Protein AF-A0A4Q5QKN5-F1 (afdb_monomer_lite)

pLDDT: mean 94.52, std 4.5, range [73.31, 98.75]

Sequence (360 aa):
GNTIAVFDRCVIYPKTRNDNGATGYITAANTPAGQTYGYVFRSCIIPGNQGTTTYTLGRPWQNDASTIPAAKSNNKVVFLRSRLGAGIVKPEGWSIWDAGTDVSLITYAEYQPRNFRGNLANVSQRVSWSRQLTDADTTQYQTATVLGTWNPCNVATSMCATFAPSIAATNFLGVKGTSASAFTWNASWAIAQVSYELMRSSTRKGTYTSVSQLTAPNDTTYNFQASDALPAAGSSYFYYLRSTKTGLTTHLTDTVEISRTPTITVSGTLGTLTQYANGPSAARIYTVSGANLTNSLTITPPAGVEISNNGGTTWSTAPLVLPQANNTLATTTISVRLNTATLGAYAGTITHTSAPAASV

Secondary structure (DSSP, 8-state):
----EEEES-B---PPPTT--SEEES----PPTT-S--EEEES-EE---SSS-EEESB--TT-STTS-GGG----EEEEES-EE-TTTB-TT-B--SSTT--GGG-EEEEES-EETTSSBPP-TTS-TTSEEPPTGGGGGGSHHHHSTT--HHHH-GGGTS--PPP--EEEEEEEE-SSEEEEEEEESS--TT-EEEEEEESSTTS--EEEEEEE--STT--EEEEEEEPPPTT-EEEEEEEEE-TTS--EEPPPEEEE---EEEEE---------TTSPPPPEEEEEEEES-SS-EEEEPPTTEEEESSTTSS-BSSPEEE--BTTEEEEEEEEEEE--SS-S------EEEBTTBPP-

Foldseek 3Di:
DADLDEAEQEEQEDECDPVLDQEDESDAYQHAPPQPGIYEYEQYEHFDDPGNHAYAPHEHPQQDPVRDPVGRGLGAYEHEQYEHYPRRHDQLNYDYPDPNGDLVSYAAEYEQYHYPVRHGDDNVNHDPSYYYDDPVVCVCRDPCNSVPPDDVCVVPVVVVDDDDADQAWAPWDWDDDPWKIKTKTWGSFQDFFKKKFKWKDQDQPDDTDTPDIDTRHGRRDTMDMDIGGADQQQTKMKIWIWIDDPPHDIDIDDIDMRDNHKAKDKADDFPDFDDDPPWKTDKDKIKMKITSFPFWKKKADFPQKWKDQPPPPDTDNGIDTGGADPSIGPITMMIMIGGDPDDDDDDDDTWIDGPPYDID

Structure (mmCIF, N/CA/C/O backbone):
data_AF-A0A4Q5QKN5-F1
#
_entry.id   AF-A0A4Q5QKN5-F1
#
loop_
_atom_site.group_PDB
_atom_site.id
_atom_site.type_symbol
_atom_site.label_atom_id
_atom_site.label_alt_id
_atom_site.label_comp_id
_atom_site.label_asym_id
_atom_site.label_entity_id
_atom_site.label_seq_id
_atom_site.pdbx_PDB_ins_code
_atom_site.Cartn_x
_atom_site.Cartn_y
_atom_site.Cartn_z
_atom_site.occupancy
_atom_site.B_iso_or_equiv
_atom_site.auth_seq_id
_atom_site.auth_comp_id
_atom_site.auth_asym_id
_atom_site.auth_atom_id
_atom_site.pdbx_PDB_model_num
ATOM 1 N N . GLY A 1 1 ? -18.627 6.313 7.893 1.00 93.50 1 GLY A N 1
ATOM 2 C CA . GLY A 1 1 ? -19.864 5.599 7.533 1.00 93.50 1 GLY A CA 1
ATOM 3 C C . GLY A 1 1 ? -20.881 5.764 8.646 1.00 93.50 1 GLY A C 1
ATOM 4 O O . GLY A 1 1 ? -20.519 6.193 9.741 1.00 93.50 1 GLY A O 1
ATOM 5 N N . ASN A 1 2 ? -22.146 5.480 8.346 1.00 96.25 2 ASN A N 1
ATOM 6 C CA . ASN A 1 2 ? -23.293 5.799 9.202 1.00 96.25 2 ASN A CA 1
ATOM 7 C C . ASN A 1 2 ? -23.880 4.571 9.923 1.00 96.25 2 ASN A C 1
ATOM 9 O O . ASN A 1 2 ? -24.854 4.698 10.656 1.00 96.25 2 ASN A O 1
ATOM 13 N N . THR A 1 3 ? -23.290 3.389 9.740 1.00 95.88 3 THR A N 1
ATOM 14 C CA . THR A 1 3 ? -23.774 2.133 10.323 1.00 95.88 3 THR A CA 1
ATOM 15 C C . THR A 1 3 ? -23.600 2.075 11.840 1.00 95.88 3 THR A C 1
ATOM 17 O O . THR A 1 3 ? -22.671 2.656 12.406 1.00 95.88 3 THR A O 1
ATOM 20 N N . ILE A 1 4 ? -24.469 1.301 12.493 1.00 96.88 4 ILE A N 1
ATOM 21 C CA . ILE A 1 4 ? -24.201 0.771 13.830 1.00 96.88 4 ILE A CA 1
ATOM 22 C C . ILE A 1 4 ? -23.256 -0.418 13.650 1.00 96.88 4 ILE A C 1
ATOM 24 O O . ILE A 1 4 ? -23.602 -1.382 12.968 1.00 96.88 4 ILE A O 1
ATOM 28 N N . ALA A 1 5 ? -22.053 -0.340 14.216 1.00 96.00 5 ALA A N 1
ATOM 29 C CA . ALA A 1 5 ? -21.043 -1.383 14.058 1.00 96.00 5 ALA A CA 1
ATOM 30 C C . ALA A 1 5 ? -20.360 -1.700 15.387 1.00 96.00 5 ALA A C 1
ATOM 32 O O . ALA A 1 5 ? -19.905 -0.800 16.095 1.00 96.00 5 ALA A O 1
ATOM 33 N N . VAL A 1 6 ? -20.256 -2.994 15.689 1.00 95.75 6 VAL A N 1
ATOM 34 C CA . VAL A 1 6 ? -19.524 -3.510 16.845 1.00 95.75 6 VAL A CA 1
ATOM 35 C C . VAL A 1 6 ? -18.278 -4.234 16.353 1.00 95.75 6 VAL A C 1
ATOM 37 O O . VAL A 1 6 ? -18.367 -5.200 15.602 1.00 95.75 6 VAL A O 1
ATOM 40 N N . PHE A 1 7 ? -17.120 -3.774 16.812 1.00 95.50 7 PHE A N 1
ATOM 41 C CA . PHE A 1 7 ? -15.827 -4.418 16.626 1.00 95.50 7 PHE A CA 1
ATOM 42 C C . PHE A 1 7 ? -15.409 -4.986 17.981 1.00 95.50 7 PHE A C 1
ATOM 44 O O . PHE A 1 7 ? -15.225 -4.231 18.932 1.00 95.50 7 PHE A O 1
ATOM 51 N N . ASP A 1 8 ? -15.300 -6.304 18.102 1.00 91.81 8 ASP A N 1
ATOM 52 C CA . ASP A 1 8 ? -15.021 -6.987 19.369 1.00 91.81 8 ASP A CA 1
ATOM 53 C C . ASP A 1 8 ? -13.784 -7.872 19.218 1.00 91.81 8 ASP A C 1
ATOM 55 O O . ASP A 1 8 ? -13.755 -8.748 18.353 1.00 91.81 8 ASP A O 1
ATOM 59 N N . ARG A 1 9 ? -12.757 -7.618 20.041 1.00 89.69 9 ARG A N 1
ATOM 60 C CA . ARG A 1 9 ? -11.460 -8.322 20.013 1.00 89.69 9 ARG A CA 1
ATOM 61 C C . ARG A 1 9 ? -10.800 -8.299 18.629 1.00 89.69 9 ARG A C 1
ATOM 63 O O . ARG A 1 9 ? -10.076 -9.218 18.252 1.00 89.69 9 ARG A O 1
ATOM 70 N N . CYS A 1 10 ? -11.035 -7.229 17.874 1.00 89.31 10 CYS A N 1
ATOM 71 C CA . CYS A 1 10 ? -10.417 -7.020 16.572 1.00 89.31 10 CYS A CA 1
ATOM 72 C C . CYS A 1 10 ? -9.011 -6.432 16.715 1.00 89.31 10 CYS A C 1
ATOM 74 O O . CYS A 1 10 ? -8.716 -5.681 17.648 1.00 89.31 10 CYS A O 1
ATOM 76 N N . VAL A 1 11 ? -8.170 -6.694 15.719 1.00 88.56 11 VAL A N 1
ATOM 77 C CA . VAL A 1 11 ? -6.938 -5.940 15.497 1.00 88.56 11 VAL A CA 1
ATOM 78 C C . VAL A 1 11 ? -7.231 -4.841 14.485 1.00 88.56 11 VAL A C 1
ATOM 80 O O . VAL A 1 11 ? -7.632 -5.118 13.358 1.00 88.56 11 VAL A O 1
ATOM 83 N N . ILE A 1 12 ? -7.006 -3.593 14.876 1.00 92.62 12 ILE A N 1
ATOM 84 C CA . ILE A 1 12 ? -7.144 -2.423 14.014 1.00 92.62 12 ILE A CA 1
ATOM 85 C C . ILE A 1 12 ? -5.741 -1.896 13.744 1.00 92.62 12 ILE A C 1
ATOM 87 O O . ILE A 1 12 ? -5.192 -1.194 14.584 1.00 92.62 12 ILE A O 1
ATOM 91 N N . TYR A 1 13 ? -5.141 -2.265 12.609 1.00 89.62 13 TYR A N 1
ATOM 92 C CA . TYR A 1 13 ? -3.760 -1.905 12.268 1.00 89.62 13 TYR A CA 1
ATOM 93 C C . TYR A 1 13 ? -3.689 -0.626 11.409 1.00 89.62 13 TYR A C 1
ATOM 95 O O . TYR A 1 13 ? -3.956 -0.695 10.205 1.00 89.62 13 TYR A O 1
ATOM 103 N N . PRO A 1 14 ? -3.313 0.545 11.969 1.00 89.75 14 PRO A N 1
ATOM 104 C CA . PRO A 1 14 ? -3.186 1.777 11.199 1.00 89.75 14 PRO A CA 1
ATOM 105 C C . PRO A 1 14 ? -1.849 1.763 10.444 1.00 89.75 14 PRO A C 1
ATOM 107 O O . PRO A 1 14 ? -0.778 1.814 11.055 1.00 89.75 14 PRO A O 1
ATOM 110 N N . LYS A 1 15 ? -1.894 1.661 9.111 1.00 86.19 15 LYS A N 1
ATOM 111 C CA . LYS A 1 15 ? -0.694 1.538 8.261 1.00 86.19 15 LYS A CA 1
ATOM 112 C C . LYS A 1 15 ? 0.096 2.847 8.199 1.00 86.19 15 LYS A C 1
ATOM 114 O O . LYS A 1 15 ? -0.469 3.923 8.328 1.00 86.19 15 LYS A O 1
ATOM 119 N N . THR A 1 16 ? 1.390 2.797 7.927 1.00 85.06 16 THR A N 1
ATOM 120 C CA . THR A 1 16 ? 2.127 4.008 7.533 1.00 85.06 16 THR A CA 1
ATOM 121 C C . THR A 1 16 ? 1.559 4.547 6.221 1.00 85.06 16 THR A C 1
ATOM 123 O O . THR A 1 16 ? 1.226 3.762 5.329 1.00 85.06 16 THR A O 1
ATOM 126 N N . ARG A 1 17 ? 1.418 5.869 6.090 1.00 86.31 17 ARG A N 1
ATOM 127 C CA . ARG A 1 17 ? 0.987 6.467 4.824 1.00 86.31 17 ARG A CA 1
ATOM 128 C C . ARG A 1 17 ? 2.141 6.491 3.826 1.00 86.31 17 ARG A C 1
ATOM 130 O O . ARG A 1 17 ? 3.236 6.935 4.154 1.00 86.31 17 ARG A O 1
ATOM 137 N N . ASN A 1 18 ? 1.866 6.084 2.590 1.00 82.44 18 ASN A N 1
ATOM 138 C CA . ASN A 1 18 ? 2.868 6.053 1.517 1.00 82.44 18 ASN A CA 1
ATOM 139 C C . ASN A 1 18 ? 3.222 7.449 0.971 1.00 82.44 18 ASN A C 1
ATOM 141 O O . ASN A 1 18 ? 4.213 7.591 0.267 1.00 82.44 18 ASN A O 1
ATOM 145 N N . ASP A 1 19 ? 2.422 8.469 1.286 1.00 87.00 19 ASP A N 1
ATOM 146 C CA . ASP A 1 19 ? 2.656 9.868 0.906 1.00 87.00 19 ASP A CA 1
ATOM 147 C C . ASP A 1 19 ? 3.484 10.646 1.945 1.00 87.00 19 ASP A C 1
ATOM 149 O O . ASP A 1 19 ? 3.547 11.871 1.891 1.00 87.00 19 ASP A O 1
ATOM 153 N N . ASN A 1 20 ? 4.096 9.949 2.911 1.00 81.69 20 ASN A N 1
ATOM 154 C CA . ASN A 1 20 ? 4.833 10.530 4.039 1.00 81.69 20 ASN A CA 1
ATOM 155 C C . ASN A 1 20 ? 3.997 11.465 4.933 1.00 81.69 20 ASN A C 1
ATOM 157 O O . ASN A 1 20 ? 4.546 12.258 5.700 1.00 81.69 20 ASN A O 1
ATOM 161 N N . GLY A 1 21 ? 2.665 11.366 4.886 1.00 86.19 21 GLY A N 1
ATOM 162 C CA . GLY A 1 21 ? 1.795 12.113 5.782 1.00 86.19 21 GLY A CA 1
ATOM 163 C C . GLY A 1 21 ? 2.035 11.749 7.251 1.00 86.19 21 GLY A C 1
ATOM 164 O O . GLY A 1 21 ? 1.964 10.582 7.647 1.00 86.19 21 GLY A O 1
ATOM 165 N N . ALA A 1 22 ? 2.249 12.765 8.089 1.00 89.31 22 ALA A N 1
ATOM 166 C CA . ALA A 1 22 ? 2.502 12.585 9.520 1.00 89.31 22 ALA A CA 1
ATOM 167 C C . ALA A 1 22 ? 1.252 12.177 10.324 1.00 89.31 22 ALA A C 1
ATOM 169 O O . ALA A 1 22 ? 1.370 11.716 11.458 1.00 89.31 22 ALA A O 1
ATOM 170 N N . THR A 1 23 ? 0.047 12.374 9.768 1.00 92.44 23 THR A N 1
ATOM 171 C CA . THR A 1 23 ? -1.227 12.173 10.478 1.00 92.44 23 THR A CA 1
ATOM 172 C C . THR A 1 23 ? -2.233 11.339 9.680 1.00 92.44 23 THR A C 1
ATOM 174 O O . THR A 1 23 ? -2.420 11.537 8.475 1.00 92.44 23 THR A O 1
ATOM 177 N N . GLY A 1 24 ? -2.932 10.444 10.376 1.00 95.00 24 GLY A N 1
ATOM 178 C CA . GLY A 1 24 ? -4.108 9.730 9.885 1.00 95.00 24 GLY A CA 1
ATOM 179 C C . GLY A 1 24 ? -5.245 9.664 10.912 1.00 95.00 24 GLY A C 1
ATOM 180 O O . GLY A 1 24 ? -5.161 10.221 12.009 1.00 95.00 24 GLY A O 1
ATOM 181 N N . TYR A 1 25 ? -6.319 8.965 10.542 1.00 96.69 25 TYR A N 1
ATOM 182 C CA . TYR A 1 25 ? -7.533 8.818 11.350 1.00 96.69 25 TYR A CA 1
ATOM 183 C C . TYR A 1 25 ? -7.972 7.356 11.337 1.00 96.69 25 TYR A C 1
ATOM 185 O O . TYR A 1 25 ? -8.077 6.767 10.262 1.00 96.69 25 TYR A O 1
ATOM 193 N N . ILE A 1 26 ? -8.225 6.771 12.509 1.00 97.56 26 ILE A N 1
ATOM 194 C CA . ILE A 1 26 ? -8.698 5.380 12.605 1.00 97.56 26 ILE A CA 1
ATOM 195 C C . ILE A 1 26 ? -10.170 5.284 12.195 1.00 97.56 26 ILE A C 1
ATOM 197 O O . ILE A 1 26 ? -10.569 4.334 11.527 1.00 97.56 26 ILE A O 1
ATOM 201 N N . THR A 1 27 ? -10.978 6.282 12.558 1.00 98.50 27 THR A N 1
ATOM 202 C CA . THR A 1 27 ? -12.408 6.311 12.237 1.00 98.50 27 THR A CA 1
ATOM 203 C C . THR A 1 27 ? -12.843 7.628 11.596 1.00 98.50 27 THR A C 1
ATOM 205 O O . THR A 1 27 ? -12.271 8.695 11.826 1.00 98.50 27 THR A O 1
ATOM 208 N N . ALA A 1 28 ? -13.892 7.541 10.781 1.00 98.06 28 ALA A N 1
ATOM 209 C CA . ALA A 1 28 ? -14.620 8.680 10.236 1.00 98.06 28 ALA A CA 1
ATOM 210 C C . ALA A 1 28 ? -16.120 8.341 10.206 1.00 98.06 28 ALA A C 1
ATOM 212 O O . ALA A 1 28 ? -16.691 8.015 9.159 1.00 98.06 28 ALA A O 1
ATOM 213 N N . ALA A 1 29 ? -16.742 8.294 11.387 1.00 98.25 29 ALA A N 1
ATOM 214 C CA . ALA A 1 29 ? -18.179 8.052 11.511 1.00 98.25 29 ALA A CA 1
ATOM 215 C C . ALA A 1 29 ? -18.956 9.277 11.008 1.00 98.25 29 ALA A C 1
ATOM 217 O O . ALA A 1 29 ? -18.505 10.391 11.237 1.00 98.25 29 ALA A O 1
ATOM 218 N N . ASN A 1 30 ? -20.106 9.078 10.362 1.00 97.81 30 ASN A N 1
ATOM 219 C CA . ASN A 1 30 ? -21.108 10.112 10.049 1.00 97.81 30 ASN A CA 1
ATOM 220 C C . ASN A 1 30 ? -22.477 9.634 10.555 1.00 97.81 30 ASN A C 1
ATOM 222 O O . ASN A 1 30 ? -23.400 9.350 9.797 1.00 97.81 30 ASN A O 1
ATOM 226 N N . THR A 1 31 ? -22.546 9.400 11.867 1.00 98.50 31 THR A N 1
ATOM 227 C CA . THR A 1 31 ? -23.738 8.877 12.541 1.00 98.50 31 THR A CA 1
ATOM 228 C C . THR A 1 31 ? -24.908 9.860 12.377 1.00 98.50 31 THR A C 1
ATOM 230 O O . THR A 1 31 ? -24.748 11.024 12.749 1.00 98.50 31 THR A O 1
ATOM 233 N N . PRO A 1 32 ? -26.069 9.437 11.844 1.00 97.44 32 PRO A N 1
ATOM 234 C CA . PRO A 1 32 ? -27.197 10.335 11.619 1.00 97.44 32 PRO A CA 1
ATOM 235 C C . PRO A 1 32 ? -27.792 10.850 12.932 1.00 97.44 32 PRO A C 1
ATOM 237 O O . PRO A 1 32 ? -27.727 10.179 13.969 1.00 97.44 32 PRO A O 1
ATOM 240 N N . ALA A 1 33 ? -28.425 12.021 12.880 1.00 96.00 33 ALA A N 1
ATOM 241 C CA . ALA A 1 33 ? -29.231 12.513 13.991 1.00 96.00 33 ALA A CA 1
ATOM 242 C C . ALA A 1 33 ? -30.313 11.483 14.374 1.00 96.00 33 ALA A C 1
ATOM 244 O O . ALA A 1 33 ? -30.893 10.818 13.518 1.00 96.00 33 ALA A O 1
ATOM 245 N N . GLY A 1 34 ? -30.549 11.311 15.677 1.00 95.69 34 GLY A N 1
ATOM 246 C CA . GLY A 1 34 ? -31.486 10.314 16.212 1.00 95.69 34 GLY A CA 1
ATOM 247 C C . GLY A 1 34 ? -30.937 8.885 16.333 1.00 95.69 34 GLY A C 1
ATOM 248 O O . GLY A 1 34 ? -31.499 8.092 17.082 1.00 95.69 34 GLY A O 1
ATOM 249 N N . GLN A 1 35 ? -29.812 8.541 15.693 1.00 97.12 35 GLN A N 1
ATOM 250 C CA . GLN A 1 35 ? -29.226 7.206 15.835 1.00 97.12 35 GLN A CA 1
ATOM 251 C C . GLN A 1 35 ? -28.469 7.077 17.165 1.00 97.12 35 GLN A C 1
ATOM 253 O O . GLN A 1 35 ? -27.510 7.809 17.422 1.00 97.12 35 GLN A O 1
ATOM 258 N N . THR A 1 36 ? -28.873 6.139 18.027 1.00 96.19 36 THR A N 1
ATOM 259 C CA . THR A 1 36 ? -28.304 5.975 19.380 1.00 96.19 36 THR A CA 1
ATOM 260 C C . THR A 1 36 ? -26.820 5.617 19.356 1.00 96.19 36 THR A C 1
ATOM 262 O O . THR A 1 36 ? -26.041 6.220 20.096 1.00 96.19 36 THR A O 1
ATOM 265 N N . TYR A 1 37 ? -26.418 4.712 18.460 1.00 97.88 37 TYR A N 1
ATOM 266 C CA . TYR A 1 37 ? -25.062 4.169 18.377 1.00 97.88 37 TYR A CA 1
ATOM 267 C C . TYR A 1 37 ? -24.393 4.474 17.036 1.00 97.88 37 TYR A C 1
ATOM 269 O O . TYR A 1 37 ? -25.048 4.620 16.010 1.00 97.88 37 TYR A O 1
ATOM 277 N N . GLY A 1 38 ? -23.066 4.547 17.040 1.00 97.81 38 GLY A N 1
ATOM 278 C CA . GLY A 1 38 ? -22.247 4.563 15.830 1.00 97.81 38 GLY A CA 1
ATOM 279 C C . GLY A 1 38 ? -21.298 3.376 15.855 1.00 97.81 38 GLY A C 1
ATOM 280 O O . GLY A 1 38 ? -21.731 2.224 15.834 1.00 97.81 38 GLY A O 1
ATOM 281 N N . TYR A 1 39 ? -20.002 3.656 15.949 1.00 98.56 39 TYR A N 1
ATOM 282 C CA . TYR A 1 39 ? -18.982 2.615 16.034 1.00 98.56 39 TYR A CA 1
ATOM 283 C C . TYR A 1 39 ? -18.605 2.317 17.484 1.00 98.56 39 TYR A C 1
ATOM 285 O O . TYR A 1 39 ? -18.271 3.225 18.244 1.00 98.56 39 TYR A O 1
ATOM 293 N N . VAL A 1 40 ? -18.622 1.040 17.857 1.00 98.44 40 VAL A N 1
ATOM 294 C CA . VAL A 1 40 ? -18.267 0.563 19.196 1.00 98.44 40 VAL A CA 1
ATOM 295 C C . VAL A 1 40 ? -17.137 -0.455 19.072 1.00 98.44 40 VAL A C 1
ATOM 297 O O . VAL A 1 40 ? -17.327 -1.546 18.542 1.00 98.44 40 VAL A O 1
ATOM 300 N N . PHE A 1 41 ? -15.956 -0.102 19.568 1.00 98.44 41 PHE A N 1
ATOM 301 C CA . PHE A 1 41 ? -14.762 -0.944 19.593 1.00 98.44 41 PHE A CA 1
ATOM 302 C C . PHE A 1 41 ? -14.553 -1.477 21.008 1.00 98.44 41 PHE A C 1
ATOM 304 O O . PHE A 1 41 ? -14.436 -0.698 21.951 1.00 98.44 41 PHE A O 1
ATOM 311 N N . ARG A 1 42 ? -14.489 -2.796 21.184 1.00 96.12 42 ARG A N 1
ATOM 312 C CA . ARG A 1 42 ? -14.380 -3.450 22.494 1.00 96.12 42 ARG A CA 1
ATOM 313 C C . ARG A 1 42 ? -13.211 -4.400 22.523 1.00 96.12 42 ARG A C 1
ATOM 315 O O . ARG A 1 42 ? -13.114 -5.296 21.689 1.00 96.12 42 ARG A O 1
ATOM 322 N N . SER A 1 43 ? -12.345 -4.220 23.514 1.00 94.38 43 SER A N 1
ATOM 323 C CA . SER A 1 43 ? -11.168 -5.066 23.716 1.00 94.38 43 SER A CA 1
ATOM 324 C C . SER A 1 43 ? -10.319 -5.200 22.445 1.00 94.38 43 SER A C 1
ATOM 326 O O . SER A 1 43 ? -9.693 -6.233 22.216 1.00 94.38 43 SER A O 1
ATOM 328 N N . CYS A 1 44 ? -10.329 -4.170 21.594 1.00 94.88 44 CYS A N 1
ATOM 329 C CA . CYS A 1 44 ? -9.580 -4.163 20.350 1.00 94.88 44 CYS A CA 1
ATOM 330 C C . CYS A 1 44 ? -8.102 -3.891 20.622 1.00 94.88 44 CYS A C 1
ATOM 332 O O . CYS A 1 44 ? -7.724 -3.301 21.637 1.00 94.88 44 CYS A O 1
ATOM 334 N N . ILE A 1 45 ? -7.262 -4.290 19.678 1.00 92.12 45 ILE A N 1
ATOM 335 C CA . ILE A 1 45 ? -5.831 -4.014 19.689 1.00 92.12 45 ILE A CA 1
ATOM 336 C C . ILE A 1 45 ? -5.537 -3.021 18.570 1.00 92.12 45 ILE A C 1
ATOM 338 O O . ILE A 1 45 ? -5.833 -3.291 17.410 1.00 92.12 45 ILE A O 1
ATOM 342 N N . ILE A 1 46 ? -4.936 -1.888 18.920 1.00 94.19 46 ILE A N 1
ATOM 343 C CA . ILE A 1 46 ? -4.413 -0.888 17.989 1.00 94.19 46 ILE A CA 1
ATOM 344 C C . ILE A 1 46 ? -2.889 -0.923 18.124 1.00 94.19 46 ILE A C 1
ATOM 346 O O . ILE A 1 46 ? -2.328 -0.203 18.953 1.00 94.19 46 ILE A O 1
ATOM 350 N N . PRO A 1 47 ? -2.202 -1.825 17.408 1.00 90.06 47 PRO A N 1
ATOM 351 C CA . PRO A 1 47 ? -0.762 -1.981 17.544 1.00 90.06 47 PRO A CA 1
ATOM 352 C C . PRO A 1 47 ? -0.018 -0.783 16.945 1.00 90.06 47 PRO A C 1
ATOM 354 O O . PRO A 1 47 ? -0.558 -0.033 16.132 1.00 90.06 47 PRO A O 1
ATOM 357 N N . GLY A 1 48 ? 1.240 -0.613 17.351 1.00 85.19 48 GLY A N 1
ATOM 358 C CA . GLY A 1 48 ? 2.131 0.345 16.700 1.00 85.19 48 GLY A CA 1
ATOM 359 C C . GLY A 1 48 ? 2.442 -0.067 15.258 1.00 85.19 48 GLY A C 1
ATOM 360 O O . GLY A 1 48 ? 2.313 -1.236 14.887 1.00 85.19 48 GLY A O 1
ATOM 361 N N . ASN A 1 49 ? 2.883 0.892 14.449 1.00 79.06 49 ASN A N 1
ATOM 362 C CA . ASN A 1 49 ? 3.514 0.630 13.157 1.00 79.06 49 ASN A CA 1
ATOM 363 C C . ASN A 1 49 ? 4.981 1.098 13.207 1.00 79.06 49 ASN A C 1
ATOM 365 O O . ASN A 1 49 ? 5.378 1.791 14.141 1.00 79.06 49 ASN A O 1
ATOM 369 N N . GLN A 1 50 ? 5.794 0.679 12.236 1.00 73.31 50 GLN A N 1
ATOM 370 C CA . GLN A 1 50 ? 7.213 1.057 12.164 1.00 73.31 50 GLN A CA 1
ATOM 371 C C . GLN A 1 50 ? 7.447 2.388 11.423 1.00 73.31 50 GLN A C 1
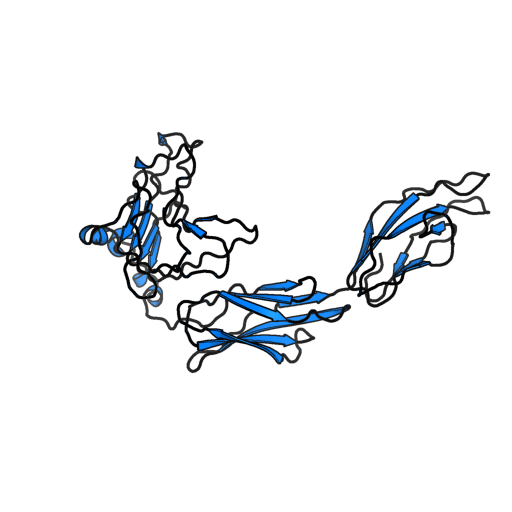ATOM 373 O O . GLN A 1 50 ? 8.588 2.752 11.158 1.00 73.31 50 GLN A O 1
ATOM 378 N N . GLY A 1 51 ? 6.383 3.090 11.028 1.00 77.75 51 GLY A N 1
ATOM 379 C CA . GLY A 1 51 ? 6.487 4.345 10.293 1.00 77.75 51 GLY A CA 1
ATOM 380 C C . GLY A 1 51 ? 6.372 5.578 11.175 1.00 77.75 51 GLY A C 1
ATOM 381 O O . GLY A 1 51 ? 6.354 5.518 12.399 1.00 77.75 51 GLY A O 1
ATOM 382 N N . THR A 1 52 ? 6.273 6.725 10.509 1.00 83.31 52 THR A N 1
ATOM 383 C CA . THR A 1 52 ? 6.188 8.048 11.142 1.00 83.31 52 THR A CA 1
ATOM 384 C C . THR A 1 52 ? 4.753 8.565 11.270 1.00 83.31 52 THR A C 1
ATOM 386 O O . THR A 1 52 ? 4.520 9.573 11.936 1.00 83.31 52 THR A O 1
ATOM 389 N N . THR A 1 53 ? 3.774 7.904 10.641 1.00 91.75 53 THR A N 1
ATOM 390 C CA . THR A 1 53 ? 2.373 8.331 10.698 1.00 91.75 53 THR A CA 1
ATOM 391 C C . THR A 1 53 ? 1.771 8.023 12.067 1.00 91.75 53 THR A C 1
ATOM 393 O O . THR A 1 53 ? 1.626 6.862 12.452 1.00 91.75 53 THR A O 1
ATOM 396 N N . THR A 1 54 ? 1.319 9.073 12.746 1.00 93.69 54 THR A N 1
ATOM 397 C CA . THR A 1 54 ? 0.537 8.994 13.986 1.00 93.69 54 THR A CA 1
ATOM 398 C C . THR A 1 54 ? -0.948 9.212 13.704 1.00 93.69 54 THR A C 1
ATOM 400 O O . THR A 1 54 ? -1.332 9.779 12.680 1.00 93.69 54 THR A O 1
ATOM 403 N N . TYR A 1 55 ? -1.816 8.750 14.598 1.00 97.19 55 TYR A N 1
ATOM 404 C CA . TYR A 1 55 ? -3.253 8.682 14.352 1.00 97.19 55 TYR A CA 1
ATOM 405 C C . TYR A 1 55 ? -4.068 9.358 15.446 1.00 97.19 55 TYR A C 1
ATOM 407 O O . TYR A 1 55 ? -3.742 9.271 16.623 1.00 97.19 55 TYR A O 1
ATOM 415 N N . THR A 1 56 ? -5.186 9.970 15.074 1.00 98.19 56 THR A N 1
ATOM 416 C CA . THR A 1 56 ? -6.293 10.145 16.023 1.00 98.19 56 THR A CA 1
ATOM 417 C C . THR A 1 56 ? -7.256 8.961 15.908 1.00 98.19 56 THR A C 1
ATOM 419 O O . THR A 1 56 ? -7.367 8.320 14.858 1.00 98.19 56 THR A O 1
ATOM 422 N N . LEU A 1 57 ? -7.963 8.659 16.994 1.00 98.56 57 LEU A N 1
ATOM 423 C CA . LEU A 1 57 ? -9.004 7.637 17.069 1.00 98.56 57 LEU A CA 1
ATOM 424 C C . LEU A 1 57 ? -10.157 7.931 16.103 1.00 98.56 57 LEU A C 1
ATOM 426 O O . LEU A 1 57 ? -10.778 7.001 15.588 1.00 98.56 57 LEU A O 1
ATOM 430 N N . GLY A 1 58 ? -10.414 9.202 15.788 1.00 98.06 58 GLY A N 1
ATOM 431 C CA . GLY A 1 58 ? -11.418 9.567 14.800 1.00 98.06 58 GLY A CA 1
ATOM 432 C C . GLY A 1 58 ? -11.495 11.044 14.441 1.00 98.06 58 GLY A C 1
ATOM 433 O O . GLY A 1 58 ? -10.969 11.908 15.150 1.00 98.06 58 GLY A O 1
ATOM 434 N N . ARG A 1 59 ? -12.209 11.305 13.340 1.00 98.00 59 ARG A N 1
ATOM 435 C CA . ARG A 1 59 ? -12.653 12.635 12.892 1.00 98.00 59 ARG A CA 1
ATOM 436 C C . ARG A 1 59 ? -14.130 12.625 12.463 1.00 98.00 59 ARG A C 1
ATOM 438 O O . ARG A 1 59 ? -14.594 11.601 11.961 1.00 98.00 59 ARG A O 1
ATOM 445 N N . PRO A 1 60 ? -14.892 13.707 12.675 1.00 98.06 60 PRO A N 1
ATOM 446 C CA . PRO A 1 60 ? -16.343 13.725 12.496 1.00 98.06 60 PRO A CA 1
ATOM 447 C C . PRO A 1 60 ? -16.753 14.049 11.049 1.00 98.06 60 PRO A C 1
ATOM 449 O O . PRO A 1 60 ? -16.940 15.202 10.677 1.00 98.06 60 PRO A O 1
ATOM 452 N N . TRP A 1 61 ? -16.883 13.026 10.201 1.00 98.19 61 TRP A N 1
ATOM 453 C CA . TRP A 1 61 ? -17.299 13.215 8.804 1.00 98.19 61 TRP A CA 1
ATOM 454 C C . TRP A 1 61 ? -18.730 13.776 8.711 1.00 98.19 61 TRP A C 1
ATOM 456 O O . TRP A 1 61 ? -19.599 13.343 9.466 1.00 98.19 61 TRP A O 1
ATOM 466 N N . GLN A 1 62 ? -18.962 14.727 7.793 1.00 97.50 62 GLN A N 1
ATOM 467 C CA . GLN A 1 62 ? -20.232 15.462 7.627 1.00 97.50 62 GLN A CA 1
ATOM 468 C C . GLN A 1 62 ? -20.665 16.252 8.876 1.00 97.50 62 GLN A C 1
ATOM 470 O O . GLN A 1 62 ? -21.849 16.460 9.139 1.00 97.50 62 GLN A O 1
ATOM 475 N N . ASN A 1 63 ? -19.691 16.683 9.674 1.00 97.69 63 ASN A N 1
ATOM 476 C CA . ASN A 1 63 ? -19.841 17.716 10.692 1.00 97.69 63 ASN A CA 1
ATOM 477 C C . ASN A 1 63 ? -18.722 18.746 10.479 1.00 97.69 63 ASN A C 1
ATOM 479 O O . ASN A 1 63 ? -17.799 18.908 11.276 1.00 97.69 63 ASN A O 1
ATOM 483 N N . ASP A 1 64 ? -18.789 19.379 9.316 1.00 97.44 64 ASP A N 1
ATOM 484 C CA . ASP A 1 64 ? -17.785 20.282 8.758 1.00 97.44 64 ASP A CA 1
ATOM 485 C C . ASP A 1 64 ? -18.413 21.638 8.404 1.00 97.44 64 ASP A C 1
ATOM 487 O O . ASP A 1 64 ? -19.631 21.815 8.533 1.00 97.44 64 ASP A O 1
ATOM 491 N N . ALA A 1 65 ? -17.600 22.605 7.983 1.00 97.56 65 ALA A N 1
ATOM 492 C CA . ALA A 1 65 ? -18.057 23.958 7.671 1.00 97.56 65 ALA A CA 1
ATOM 493 C C . ALA A 1 65 ? -19.030 24.033 6.480 1.00 97.56 65 ALA A C 1
ATOM 495 O O . ALA A 1 65 ? -19.861 24.939 6.435 1.00 97.56 65 ALA A O 1
ATOM 496 N N . SER A 1 66 ? -18.955 23.096 5.529 1.00 97.69 66 SER A N 1
ATOM 497 C CA . SER A 1 66 ? -19.830 23.071 4.348 1.00 97.69 66 SER A CA 1
ATOM 498 C C . SER A 1 66 ? -21.186 22.405 4.607 1.00 97.69 66 SER A C 1
ATOM 500 O O . SER A 1 66 ? -22.117 22.563 3.816 1.00 97.69 66 SER A O 1
ATOM 502 N N . THR A 1 67 ? -21.328 21.697 5.732 1.00 97.38 67 THR A N 1
ATOM 503 C CA . THR A 1 67 ? -22.586 21.065 6.137 1.00 97.38 67 THR A CA 1
ATOM 504 C C . THR A 1 67 ? -23.452 22.052 6.927 1.00 97.38 67 THR A C 1
ATOM 506 O O . THR A 1 67 ? -23.047 22.540 7.986 1.00 97.38 67 THR A O 1
ATOM 509 N N . ILE A 1 68 ? -24.674 22.316 6.443 1.00 96.62 68 ILE A N 1
ATOM 510 C CA . ILE A 1 68 ? -25.634 23.193 7.134 1.00 96.62 68 ILE A CA 1
ATOM 511 C C . ILE A 1 68 ? -25.933 22.673 8.553 1.00 96.62 68 ILE A C 1
ATOM 513 O O . ILE A 1 68 ? -26.012 21.456 8.734 1.00 96.62 68 ILE A O 1
ATOM 517 N N . PRO A 1 69 ? -26.153 23.544 9.561 1.00 95.06 69 PRO A N 1
ATOM 518 C CA . PRO A 1 69 ? -26.267 23.122 10.961 1.00 95.06 69 PRO A CA 1
ATOM 519 C C . PRO A 1 69 ? -27.264 21.981 11.210 1.00 95.06 69 PRO A C 1
ATOM 521 O O . PRO A 1 69 ? -26.926 21.009 11.876 1.00 95.06 69 PRO A O 1
ATOM 524 N N . ALA A 1 70 ? -28.456 22.045 10.606 1.00 95.19 70 ALA A N 1
ATOM 525 C CA . ALA A 1 70 ? -29.502 21.030 10.768 1.00 95.19 70 ALA A CA 1
ATOM 526 C C . ALA A 1 70 ? -29.177 19.666 10.122 1.00 95.19 70 ALA A C 1
ATOM 528 O O . ALA A 1 70 ? -29.841 18.679 10.424 1.00 95.19 70 ALA A O 1
ATOM 529 N N . ALA A 1 71 ? -28.184 19.607 9.229 1.00 96.50 71 ALA A N 1
ATOM 530 C CA . ALA A 1 71 ? -27.763 18.389 8.538 1.00 96.50 71 ALA A CA 1
ATOM 531 C C . ALA A 1 71 ? -26.444 17.814 9.080 1.00 96.50 71 ALA A C 1
ATOM 533 O O . ALA A 1 71 ? -25.976 16.789 8.579 1.00 96.50 71 ALA A O 1
ATOM 534 N N . LYS A 1 72 ? -25.828 18.460 10.081 1.00 98.19 72 LYS A N 1
ATOM 535 C CA . LYS A 1 72 ? -24.596 17.961 10.695 1.00 98.19 72 LYS A CA 1
ATOM 536 C C . LYS A 1 72 ? -24.840 16.595 11.333 1.00 98.19 72 LYS A C 1
ATOM 538 O O . LYS A 1 72 ? -25.855 16.356 11.983 1.00 98.19 72 LYS A O 1
ATOM 543 N N . SER A 1 73 ? -23.889 15.689 11.131 1.00 98.00 73 SER A N 1
ATOM 544 C CA . SER A 1 73 ? -23.916 14.360 11.742 1.00 98.00 73 SER A CA 1
ATOM 545 C C . SER A 1 73 ? -23.666 14.426 13.251 1.00 98.00 73 SER A C 1
ATOM 547 O O . SER A 1 73 ? -22.838 15.203 13.723 1.00 98.00 73 SER A O 1
ATOM 549 N N . ASN A 1 74 ? -24.301 13.523 13.999 1.00 98.00 74 ASN A N 1
ATOM 550 C CA . ASN A 1 74 ? -24.099 13.354 15.438 1.00 98.00 74 ASN A CA 1
ATOM 551 C C . ASN A 1 74 ? -23.035 12.282 15.687 1.00 98.00 74 ASN A C 1
ATOM 553 O O . ASN A 1 74 ? -23.355 11.211 16.192 1.00 98.00 74 ASN A O 1
ATOM 557 N N . ASN A 1 75 ? -21.796 12.507 15.241 1.00 98.38 75 ASN A N 1
ATOM 558 C CA . ASN A 1 75 ? -20.760 11.472 15.113 1.00 98.38 75 ASN A CA 1
ATOM 559 C C . ASN A 1 75 ? -20.524 10.698 16.425 1.00 98.38 75 ASN A C 1
ATOM 561 O O . ASN A 1 75 ? -20.215 11.303 17.452 1.00 98.38 75 ASN A O 1
ATOM 565 N N . LYS A 1 76 ? -20.604 9.357 16.395 1.00 98.69 76 LYS A N 1
ATOM 566 C CA . LYS A 1 76 ? -20.410 8.513 17.591 1.00 98.69 76 LYS A CA 1
ATOM 567 C C . LYS A 1 76 ? -19.369 7.425 17.379 1.00 98.69 76 LYS A C 1
ATOM 569 O O . LYS A 1 76 ? -19.521 6.576 16.498 1.00 98.69 76 LYS A O 1
ATOM 574 N N . VAL A 1 77 ? -18.338 7.429 18.219 1.00 98.75 77 VAL A N 1
ATOM 575 C CA . VAL A 1 77 ? -17.276 6.418 18.233 1.00 98.75 77 VAL A CA 1
ATOM 576 C C . VAL A 1 77 ? -16.845 6.168 19.673 1.00 98.75 77 VAL A C 1
ATOM 578 O O . VAL A 1 77 ? -16.485 7.102 20.386 1.00 98.75 77 VAL A O 1
ATOM 581 N N . VAL A 1 78 ? -16.856 4.907 20.098 1.00 98.69 78 VAL A N 1
ATOM 582 C CA . VAL A 1 78 ? -16.497 4.523 21.467 1.00 98.69 78 VAL A CA 1
ATOM 583 C C . VAL A 1 78 ? -15.464 3.405 21.459 1.00 98.69 78 VAL A C 1
ATOM 585 O O . VAL A 1 78 ? -15.659 2.393 20.791 1.00 98.69 78 VAL A O 1
ATOM 588 N N . PHE A 1 79 ? -14.388 3.567 22.232 1.00 98.75 79 PHE A N 1
ATOM 589 C CA . PHE A 1 79 ? -13.380 2.533 22.477 1.00 98.75 79 PHE A CA 1
ATOM 590 C C . PHE A 1 79 ? -13.430 2.069 23.936 1.00 98.75 79 PHE A C 1
ATOM 592 O O . PHE A 1 79 ? -13.133 2.834 24.847 1.00 98.75 79 PHE A O 1
ATOM 599 N N . LEU A 1 80 ? -13.750 0.798 24.175 1.00 98.50 80 LEU A N 1
ATOM 600 C CA . LEU A 1 80 ? -13.809 0.196 25.506 1.00 98.50 80 LEU A CA 1
ATOM 601 C C . LEU A 1 80 ? -12.681 -0.816 25.698 1.00 98.50 80 LEU A C 1
ATOM 603 O O . LEU A 1 80 ? -12.543 -1.749 24.906 1.00 98.50 80 LEU A O 1
ATOM 607 N N . ARG A 1 81 ? -11.883 -0.646 26.760 1.00 97.31 81 ARG A N 1
ATOM 608 C CA . ARG A 1 81 ? -10.786 -1.543 27.177 1.00 97.31 81 ARG A CA 1
ATOM 609 C C . ARG A 1 81 ? -9.828 -1.929 26.039 1.00 97.31 81 ARG A C 1
ATOM 611 O O . ARG A 1 81 ? -9.283 -3.031 26.026 1.00 97.31 81 ARG A O 1
ATOM 618 N N . SER A 1 82 ? -9.639 -1.041 25.063 1.00 97.44 82 SER A N 1
ATOM 619 C CA . SER A 1 82 ? -8.769 -1.303 23.913 1.00 97.44 82 SER A CA 1
ATOM 620 C C . SER A 1 82 ? -7.298 -1.061 24.264 1.00 97.44 82 SER A C 1
ATOM 622 O O . SER A 1 82 ? -6.978 -0.208 25.097 1.00 97.44 82 SER A O 1
ATOM 624 N N . ARG A 1 83 ? -6.397 -1.826 23.641 1.00 95.50 83 ARG A N 1
ATOM 625 C CA . ARG A 1 83 ? -4.945 -1.711 23.828 1.00 95.50 83 ARG A CA 1
ATOM 626 C C . ARG A 1 83 ? -4.329 -0.838 22.743 1.00 95.50 83 ARG A C 1
ATOM 628 O O . ARG A 1 83 ? -4.583 -1.069 21.567 1.00 95.50 83 ARG A O 1
ATOM 635 N N . LEU A 1 84 ? -3.505 0.128 23.135 1.00 95.19 84 LEU A N 1
ATOM 636 C CA . LEU A 1 84 ? -2.867 1.098 22.250 1.00 95.19 84 LEU A CA 1
ATOM 637 C C . LEU A 1 84 ? -1.351 0.879 22.204 1.00 95.19 84 LEU A C 1
ATOM 639 O O . LEU A 1 84 ? -0.689 0.738 23.238 1.00 95.19 84 LEU A O 1
ATOM 643 N N . GLY A 1 85 ? -0.802 0.871 20.992 1.00 91.06 85 GLY A N 1
ATOM 644 C CA . GLY A 1 85 ? 0.632 0.872 20.732 1.00 91.06 85 GLY A CA 1
ATOM 645 C C . GLY A 1 85 ? 1.282 2.159 21.218 1.00 91.06 85 GLY A C 1
ATOM 646 O O . GLY A 1 85 ? 0.660 3.221 21.236 1.00 91.06 85 GLY A O 1
ATOM 647 N N . ALA A 1 86 ? 2.548 2.077 21.615 1.00 88.75 86 ALA A N 1
ATOM 648 C CA . ALA A 1 86 ? 3.295 3.272 21.985 1.00 88.75 86 ALA A CA 1
ATOM 649 C C . ALA A 1 86 ? 3.370 4.230 20.783 1.00 88.75 86 ALA A C 1
ATOM 651 O O . ALA A 1 86 ? 3.701 3.807 19.678 1.00 88.75 86 ALA A O 1
ATOM 652 N N . GLY A 1 87 ? 3.019 5.500 20.995 1.00 88.75 87 GLY A N 1
ATOM 653 C CA . GLY A 1 87 ? 3.113 6.555 19.981 1.00 88.75 87 GLY A CA 1
ATOM 654 C C . GLY A 1 87 ? 2.131 6.462 18.805 1.00 88.75 87 GLY A C 1
ATOM 655 O O . GLY A 1 87 ? 2.133 7.361 17.972 1.00 88.75 87 GLY A O 1
ATOM 656 N N . ILE A 1 88 ? 1.280 5.428 18.719 1.00 92.56 88 ILE A N 1
ATOM 657 C CA . ILE A 1 88 ? 0.381 5.271 17.562 1.00 92.56 88 ILE A CA 1
ATOM 658 C C . ILE A 1 88 ? -0.792 6.251 17.599 1.00 92.56 88 ILE A C 1
ATOM 660 O O . ILE A 1 88 ? -1.130 6.839 16.574 1.00 92.56 88 ILE A O 1
ATOM 664 N N . VAL A 1 89 ? -1.397 6.443 18.776 1.00 96.50 89 VAL A N 1
ATOM 665 C CA . VAL A 1 89 ? -2.476 7.412 18.990 1.00 96.50 89 VAL A CA 1
ATOM 666 C C . VAL A 1 89 ? -1.878 8.695 19.544 1.00 96.50 89 VAL A C 1
ATOM 668 O O . VAL A 1 89 ? -1.171 8.669 20.553 1.00 96.50 89 VAL A O 1
ATOM 671 N N . LYS A 1 90 ? -2.180 9.816 18.894 1.00 96.94 90 LYS A N 1
ATOM 672 C CA . LYS A 1 90 ? -1.736 11.136 19.327 1.00 96.94 90 LYS A CA 1
ATOM 673 C C . LYS A 1 90 ? -2.299 11.504 20.706 1.00 96.94 90 LYS A C 1
ATOM 675 O O . LYS A 1 90 ? -3.392 11.042 21.048 1.00 96.94 90 LYS A O 1
ATOM 680 N N . PRO A 1 91 ? -1.616 12.352 21.494 1.00 97.56 91 PRO A N 1
ATOM 681 C CA . PRO A 1 91 ? -2.084 12.694 22.832 1.00 97.56 91 PRO A CA 1
ATOM 682 C C . PRO A 1 91 ? -3.475 13.335 22.868 1.00 97.56 91 PRO A C 1
ATOM 684 O O . PRO A 1 91 ? -4.273 12.967 23.733 1.00 97.56 91 PRO A O 1
ATOM 687 N N . GLU A 1 92 ? -3.818 14.176 21.883 1.00 98.31 92 GLU A N 1
ATOM 688 C CA . GLU A 1 92 ? -5.156 14.771 21.754 1.00 98.31 92 GLU A CA 1
ATOM 689 C C . GLU A 1 92 ? -6.260 13.723 21.525 1.00 98.31 92 GLU A C 1
ATOM 691 O O . GLU A 1 92 ? -7.424 13.949 21.862 1.00 98.31 92 GLU A O 1
ATOM 696 N N . GLY A 1 93 ? -5.891 12.546 21.008 1.00 98.31 93 GLY A N 1
ATOM 697 C CA . GLY A 1 93 ? -6.730 11.366 20.796 1.00 98.31 93 GLY A CA 1
ATOM 698 C C . GLY A 1 93 ? -7.773 11.499 19.697 1.00 98.31 93 GLY A C 1
ATOM 699 O O . GLY A 1 93 ? -7.956 10.561 18.932 1.00 98.31 93 GLY A O 1
ATOM 700 N N . TRP A 1 94 ? -8.417 12.652 19.564 1.00 98.62 94 TRP A N 1
ATOM 701 C CA . TRP A 1 94 ? -9.497 12.909 18.619 1.00 98.62 94 TRP A CA 1
ATOM 702 C C . TRP A 1 94 ? -9.259 14.226 17.887 1.00 98.62 94 TRP A C 1
ATOM 704 O O . TRP A 1 94 ? -8.535 15.094 18.366 1.00 98.62 94 TRP A O 1
ATOM 714 N N . SER A 1 95 ? -9.869 14.377 16.716 1.00 98.06 95 SER A N 1
ATOM 715 C CA . SER A 1 95 ? -9.755 15.595 15.910 1.00 98.06 95 SER A CA 1
ATOM 716 C C . SER A 1 95 ? -11.125 16.115 15.501 1.00 98.06 95 SER A C 1
ATOM 718 O O . SER A 1 95 ? -12.068 15.337 15.351 1.00 98.06 95 SER A O 1
ATOM 720 N N . ILE A 1 96 ? -11.216 17.429 15.309 1.00 98.38 96 ILE A N 1
ATOM 721 C CA . ILE A 1 96 ? -12.299 18.056 14.544 1.00 98.38 96 ILE A CA 1
ATOM 722 C C . ILE A 1 96 ? -12.104 17.777 13.047 1.00 98.38 96 ILE A C 1
ATOM 724 O O . ILE A 1 96 ? -11.018 17.372 12.625 1.00 98.38 96 ILE A O 1
ATOM 728 N N . TRP A 1 97 ? -13.148 17.968 12.241 1.00 97.88 97 TRP A N 1
ATOM 729 C CA . TRP A 1 97 ? -13.012 17.888 10.787 1.00 97.88 97 TRP A CA 1
ATOM 730 C C . TRP A 1 97 ? -12.361 19.160 10.242 1.00 97.88 97 TRP A C 1
ATOM 732 O O . TRP A 1 97 ? -11.363 19.083 9.528 1.00 97.88 97 TRP A O 1
ATOM 742 N N . ASP A 1 98 ? -12.901 20.312 10.639 1.00 97.88 98 ASP A N 1
ATOM 743 C CA . ASP A 1 98 ? -12.391 21.653 10.359 1.00 97.88 98 ASP A CA 1
ATOM 744 C C . ASP A 1 98 ? -12.924 22.657 11.403 1.00 97.88 98 ASP A C 1
ATOM 746 O O . ASP A 1 98 ? -13.538 22.272 12.400 1.00 97.88 98 ASP A O 1
ATOM 750 N N . ALA A 1 99 ? -12.690 23.955 11.185 1.00 97.31 99 ALA A N 1
ATOM 751 C CA . ALA A 1 99 ? -13.129 25.024 12.083 1.00 97.31 99 ALA A CA 1
ATOM 752 C C . ALA A 1 99 ? -14.661 25.142 12.230 1.00 97.31 99 ALA A C 1
ATOM 754 O O . ALA A 1 99 ? -15.130 25.768 13.176 1.00 97.31 99 ALA A O 1
ATOM 755 N N . GLY A 1 100 ? -15.439 24.557 11.316 1.00 97.62 100 GLY A N 1
ATOM 756 C CA . GLY A 1 100 ? -16.897 24.537 11.371 1.00 97.62 100 GLY A CA 1
ATOM 757 C C . GLY A 1 100 ? -17.475 23.342 12.127 1.00 97.62 100 GLY A C 1
ATOM 758 O O . GLY A 1 100 ? -18.698 23.230 12.203 1.00 97.62 100 GLY A O 1
ATOM 759 N N . THR A 1 101 ? -16.657 22.431 12.663 1.00 98.38 101 THR A N 1
ATOM 760 C CA . THR A 1 101 ? -17.152 21.281 13.432 1.00 98.38 101 THR A CA 1
ATOM 761 C C . THR A 1 101 ? -17.901 21.714 14.692 1.00 98.38 101 THR A C 1
ATOM 763 O O . THR A 1 101 ? -17.357 22.403 15.552 1.00 98.38 101 THR A O 1
ATOM 766 N N . ASP A 1 102 ? -19.129 21.217 14.845 1.00 98.38 102 ASP A N 1
ATOM 767 C CA . ASP A 1 102 ? -19.910 21.358 16.069 1.00 98.38 102 ASP A CA 1
ATOM 768 C C . ASP A 1 102 ? -19.629 20.177 17.005 1.00 98.38 102 ASP A C 1
ATOM 770 O O . ASP A 1 102 ? -20.147 19.069 16.831 1.00 98.38 102 ASP A O 1
ATOM 774 N N . VAL A 1 103 ? -18.779 20.408 18.006 1.00 98.19 103 VAL A N 1
ATOM 775 C CA . VAL A 1 103 ? -18.386 19.377 18.977 1.00 98.19 103 VAL A CA 1
ATOM 776 C C . VAL A 1 103 ? -19.514 18.986 19.937 1.00 98.19 103 VAL A C 1
ATOM 778 O O . VAL A 1 103 ? -19.429 17.924 20.551 1.00 98.19 103 VAL A O 1
ATOM 781 N N . SER A 1 104 ? -20.587 19.781 20.045 1.00 97.75 104 SER A N 1
ATOM 782 C CA . SER A 1 104 ? -21.735 19.456 20.906 1.00 97.75 104 SER A CA 1
ATOM 783 C C . SER A 1 104 ? -22.551 18.268 20.379 1.00 97.75 104 SER A C 1
ATOM 785 O O . SER A 1 104 ? -23.192 17.559 21.156 1.00 97.75 104 SER A O 1
ATOM 787 N N . LEU A 1 105 ? -22.453 17.989 19.074 1.00 97.88 105 LEU A N 1
ATOM 788 C CA . LEU A 1 105 ? -23.107 16.861 18.405 1.00 97.88 105 LEU A CA 1
ATOM 789 C C . LEU A 1 105 ? -22.299 15.552 18.494 1.00 97.88 105 LEU A C 1
ATOM 791 O O . LEU A 1 105 ? -22.783 14.491 18.092 1.00 97.88 105 LEU A O 1
ATOM 795 N N . ILE A 1 106 ? -21.068 15.596 19.013 1.00 98.31 106 ILE A N 1
ATOM 796 C CA . ILE A 1 106 ? -20.131 14.468 18.990 1.00 98.31 106 ILE A CA 1
ATOM 797 C C . ILE A 1 106 ? -20.233 13.626 20.270 1.00 98.31 106 ILE A C 1
ATOM 799 O O . ILE A 1 106 ? -20.270 14.125 21.394 1.00 98.31 106 ILE A O 1
ATOM 803 N N . THR A 1 107 ? -20.212 12.301 20.106 1.00 98.25 107 THR A N 1
ATOM 804 C CA . THR A 1 107 ? -20.005 11.329 21.191 1.00 98.25 107 THR A CA 1
ATOM 805 C C . THR A 1 107 ? -18.763 10.494 20.904 1.00 98.25 107 THR A C 1
ATOM 807 O O . THR A 1 107 ? -18.850 9.366 20.416 1.00 98.25 107 THR A O 1
ATOM 810 N N . TYR A 1 108 ? -17.592 11.063 21.187 1.00 98.75 108 TYR A N 1
ATOM 811 C CA . TYR A 1 108 ? -16.303 10.374 21.104 1.00 98.75 108 TYR A CA 1
ATOM 812 C C . TYR A 1 108 ? -15.816 10.045 22.503 1.00 98.75 108 TYR A C 1
ATOM 814 O O . TYR A 1 108 ? -15.647 10.947 23.327 1.00 98.75 108 TYR A O 1
ATOM 822 N N . ALA A 1 109 ? -15.650 8.754 22.784 1.00 98.62 109 ALA A N 1
ATOM 823 C CA . ALA A 1 109 ? -15.406 8.298 24.140 1.00 98.62 109 ALA A CA 1
ATOM 824 C C . ALA A 1 109 ? -14.421 7.131 24.237 1.00 98.62 109 ALA A C 1
ATOM 826 O O . ALA A 1 109 ? -14.366 6.253 23.374 1.00 98.62 109 ALA A O 1
ATOM 827 N N . GLU A 1 110 ? -13.673 7.104 25.333 1.00 98.75 110 GLU A N 1
ATOM 828 C CA . GLU A 1 110 ? -12.794 6.003 25.715 1.00 98.75 110 GLU A CA 1
ATOM 829 C C . GLU A 1 110 ? -13.188 5.486 27.103 1.00 98.75 110 GLU A C 1
ATOM 831 O O . GLU A 1 110 ? -13.607 6.243 27.975 1.00 98.75 110 GLU A O 1
ATOM 836 N N . TYR A 1 111 ? -13.037 4.185 27.323 1.00 98.62 111 TYR A N 1
ATOM 837 C CA . TYR A 1 111 ? -13.162 3.564 28.635 1.00 98.62 111 TYR A CA 1
ATOM 838 C C . TYR A 1 111 ? -11.919 2.727 28.918 1.00 98.62 111 TYR A C 1
ATOM 840 O O . TYR A 1 111 ? -11.682 1.723 28.240 1.00 98.62 111 TYR A O 1
ATOM 848 N N . GLN A 1 112 ? -11.139 3.136 29.922 1.00 98.19 112 GLN A N 1
ATOM 849 C CA . GLN A 1 112 ? -9.925 2.450 30.381 1.00 98.19 112 GLN A CA 1
ATOM 850 C C . GLN A 1 112 ? -9.024 1.932 29.235 1.00 98.19 112 GLN A C 1
ATOM 852 O O . GLN A 1 112 ? -8.750 0.724 29.176 1.00 98.19 112 GLN A O 1
ATOM 857 N N . PRO A 1 113 ? -8.571 2.792 28.299 1.00 97.88 113 PRO A N 1
ATOM 858 C CA . PRO A 1 113 ? -7.585 2.375 27.308 1.00 97.88 113 PRO A CA 1
ATOM 859 C C . PRO A 1 113 ? -6.312 1.913 28.023 1.00 97.88 113 PRO A C 1
ATOM 861 O O . PRO A 1 113 ? -5.950 2.447 29.073 1.00 97.88 113 PRO A O 1
ATOM 864 N N . ARG A 1 114 ? -5.627 0.907 27.477 1.00 97.12 114 ARG A N 1
ATOM 865 C CA . ARG A 1 114 ? -4.422 0.324 28.089 1.00 97.12 114 ARG A CA 1
ATOM 866 C C . ARG A 1 114 ? -3.259 0.304 27.117 1.00 97.12 114 ARG A C 1
ATOM 868 O O . ARG A 1 114 ? -3.458 0.232 25.913 1.00 97.12 114 ARG A O 1
ATOM 875 N N . ASN A 1 115 ? -2.036 0.324 27.623 1.00 94.25 115 ASN A N 1
ATOM 876 C CA . ASN A 1 115 ? -0.876 -0.043 26.819 1.00 94.25 115 ASN A CA 1
ATOM 877 C C . ASN A 1 115 ? -0.710 -1.574 26.775 1.00 94.25 115 ASN A C 1
ATOM 879 O O . ASN A 1 115 ? -1.421 -2.327 27.447 1.00 94.25 115 ASN A O 1
ATOM 883 N N . PHE A 1 116 ? 0.266 -2.052 26.007 1.00 90.00 116 PHE A N 1
ATOM 884 C CA . PHE A 1 116 ? 0.545 -3.487 25.888 1.00 90.00 116 PHE A CA 1
ATOM 885 C C . PHE A 1 116 ? 1.127 -4.139 27.154 1.00 90.00 116 PHE A C 1
ATOM 887 O O . PHE A 1 116 ? 1.125 -5.360 27.249 1.00 90.00 116 PHE A O 1
ATOM 894 N N . ARG A 1 117 ? 1.551 -3.353 28.156 1.00 89.88 117 ARG A N 1
ATOM 895 C CA . ARG A 1 117 ? 1.928 -3.853 29.493 1.00 89.88 117 ARG A CA 1
ATOM 896 C C . ARG A 1 117 ? 0.722 -3.998 30.433 1.00 89.88 117 ARG A C 1
ATOM 898 O O . ARG A 1 117 ? 0.890 -4.417 31.569 1.00 89.88 117 ARG A O 1
ATOM 905 N N . GLY A 1 118 ? -0.482 -3.634 29.983 1.00 91.69 118 GLY A N 1
ATOM 906 C CA . GLY A 1 118 ? -1.719 -3.707 30.765 1.00 91.69 118 GLY A CA 1
ATOM 907 C C . GLY A 1 118 ? -2.018 -2.470 31.620 1.00 91.69 118 GLY A C 1
ATOM 908 O O . GLY A 1 118 ? -3.116 -2.377 32.174 1.00 91.69 118 GLY A O 1
ATOM 909 N N . ASN A 1 119 ? -1.107 -1.497 31.683 1.00 96.69 119 ASN A N 1
ATOM 910 C CA . ASN A 1 119 ? -1.316 -0.246 32.418 1.00 96.69 119 ASN A CA 1
ATOM 911 C C . ASN A 1 119 ? -2.293 0.660 31.666 1.00 96.69 119 ASN A C 1
ATOM 913 O O . ASN A 1 119 ? -2.352 0.608 30.436 1.00 96.69 119 ASN A O 1
ATOM 917 N N . LEU A 1 120 ? -3.022 1.516 32.389 1.00 97.69 120 LEU A N 1
ATOM 918 C CA . LEU A 1 120 ? -3.864 2.539 31.765 1.00 97.69 120 LEU A CA 1
ATOM 919 C C . LEU A 1 120 ? -3.016 3.443 30.859 1.00 97.69 120 LEU A C 1
ATOM 921 O O . LEU A 1 120 ? -1.909 3.849 31.219 1.00 97.69 120 LEU A O 1
ATOM 925 N N . ALA A 1 121 ? -3.525 3.724 29.662 1.00 95.75 121 ALA A N 1
ATOM 926 C CA . ALA A 1 121 ? -2.921 4.683 28.754 1.00 95.75 121 ALA A CA 1
ATOM 927 C C . ALA A 1 121 ? -3.131 6.104 29.294 1.00 95.75 121 ALA A C 1
ATOM 929 O O . ALA A 1 121 ? -4.158 6.400 29.905 1.00 95.75 121 ALA A O 1
ATOM 930 N N . ASN A 1 122 ? -2.163 6.992 29.058 1.00 95.12 122 ASN A N 1
ATOM 931 C CA . ASN A 1 122 ? -2.306 8.387 29.450 1.00 95.12 122 ASN A CA 1
ATOM 932 C C . ASN A 1 122 ? -3.329 9.087 28.539 1.00 95.12 122 ASN A C 1
ATOM 934 O O . ASN A 1 122 ? -3.126 9.179 27.328 1.00 95.12 122 ASN A O 1
ATOM 938 N N . VAL A 1 123 ? -4.407 9.584 29.143 1.00 97.19 123 VAL A N 1
ATOM 939 C CA . VAL A 1 123 ? -5.494 10.318 28.479 1.00 97.19 123 VAL A CA 1
ATOM 940 C C . VAL A 1 123 ? -5.608 11.771 28.959 1.00 97.19 123 VAL A C 1
ATOM 942 O O . VAL A 1 123 ? -6.555 12.458 28.594 1.00 97.19 123 VAL A O 1
ATOM 945 N N . SER A 1 124 ? -4.657 12.276 29.754 1.00 97.56 124 SER A N 1
ATOM 946 C CA . SER A 1 124 ? -4.742 13.627 30.336 1.00 97.56 124 SER A CA 1
ATOM 947 C C . SER A 1 124 ? -4.675 14.760 29.309 1.00 97.56 124 SER A C 1
ATOM 949 O O . SER A 1 124 ? -5.080 15.878 29.607 1.00 97.56 124 SER A O 1
ATOM 951 N N . GLN A 1 125 ? -4.170 14.475 28.106 1.00 98.25 125 GLN A N 1
ATOM 952 C CA . GLN A 1 125 ? -4.041 15.434 27.004 1.00 98.25 125 GLN A CA 1
ATOM 953 C C . GLN A 1 125 ? -5.146 15.294 25.951 1.00 98.25 125 GLN A C 1
ATOM 955 O O . GLN A 1 125 ? -5.074 15.943 24.910 1.00 98.25 125 GLN A O 1
ATOM 960 N N . ARG A 1 126 ? -6.160 14.450 26.192 1.00 98.62 126 ARG A N 1
ATOM 961 C CA . ARG A 1 126 ? -7.295 14.325 25.276 1.00 98.62 126 ARG A CA 1
ATOM 962 C C . ARG A 1 126 ? -8.012 15.659 25.127 1.00 98.62 126 ARG A C 1
ATOM 964 O O . ARG A 1 126 ? -8.125 16.426 26.081 1.00 98.62 126 ARG A O 1
ATOM 971 N N . VAL A 1 127 ? -8.525 15.914 23.927 1.00 98.62 127 VAL A N 1
ATOM 972 C CA . VAL A 1 127 ? -9.381 17.079 23.678 1.00 98.62 127 VAL A CA 1
ATOM 973 C C . VAL A 1 127 ? -10.529 17.130 24.690 1.00 98.62 127 VAL A C 1
ATOM 975 O O . VAL A 1 127 ? -11.162 16.111 24.979 1.00 98.62 127 VAL A O 1
ATOM 978 N N . SER A 1 128 ? -10.811 18.322 25.215 1.00 98.00 128 SER A N 1
ATOM 979 C CA . SER A 1 128 ? -11.740 18.529 26.337 1.00 98.00 128 SER A CA 1
ATOM 980 C C . SER A 1 128 ? -13.189 18.135 26.042 1.00 98.00 128 SER A C 1
ATOM 982 O O . SER A 1 128 ? -13.948 17.861 26.964 1.00 98.00 128 SER A O 1
ATOM 984 N N . TRP A 1 129 ? -13.575 18.091 24.765 1.00 98.00 129 TRP A N 1
ATOM 985 C CA . TRP A 1 129 ? -14.906 17.671 24.319 1.00 98.00 129 TRP A CA 1
ATOM 986 C C . TRP A 1 129 ? -15.051 16.147 24.160 1.00 98.00 129 TRP A C 1
ATOM 988 O O . TRP A 1 129 ? -16.159 15.655 23.941 1.00 98.00 129 TRP A O 1
ATOM 998 N N . SER A 1 130 ? -13.959 15.380 24.262 1.00 98.31 130 SER A N 1
ATOM 999 C CA . SER A 1 130 ? -14.028 13.914 24.319 1.00 98.31 130 SER A CA 1
ATOM 1000 C C . SER A 1 130 ? -14.411 13.434 25.721 1.00 98.31 130 SER A C 1
ATOM 1002 O O . SER A 1 130 ? -14.268 14.158 26.705 1.00 98.31 130 SER A O 1
ATOM 1004 N N . ARG A 1 131 ? -14.913 12.201 25.827 1.00 98.12 131 ARG A N 1
ATOM 1005 C CA . ARG A 1 131 ? -15.436 11.653 27.086 1.00 98.12 131 ARG A CA 1
ATOM 1006 C C . ARG A 1 131 ? -14.586 10.488 27.577 1.00 98.12 131 ARG A C 1
ATOM 1008 O O . ARG A 1 131 ? -14.254 9.589 26.809 1.00 98.12 131 ARG A O 1
ATOM 1015 N N . GLN A 1 132 ? -14.292 10.468 28.872 1.00 98.19 132 GLN A N 1
ATOM 1016 C CA . GLN A 1 132 ? -13.850 9.252 29.552 1.00 98.19 132 GLN A CA 1
ATOM 1017 C C . GLN A 1 132 ? -15.065 8.644 30.242 1.00 98.19 132 GLN A C 1
ATOM 1019 O O . GLN A 1 132 ? -15.692 9.289 31.079 1.00 98.19 132 GLN A O 1
ATOM 1024 N N . LEU A 1 133 ? -15.436 7.438 29.833 1.00 98.31 133 LEU A N 1
ATOM 1025 C CA . LEU A 1 133 ? -16.600 6.750 30.376 1.00 98.31 133 LEU A CA 1
ATOM 1026 C C . LEU A 1 133 ? -16.315 6.223 31.785 1.00 98.31 133 LEU A C 1
ATOM 1028 O O . LEU A 1 133 ? -15.187 5.843 32.111 1.00 98.31 133 LEU A O 1
ATOM 1032 N N . THR A 1 134 ? -17.368 6.134 32.587 1.00 97.69 134 THR A N 1
ATOM 1033 C CA . THR A 1 134 ? -17.380 5.422 33.868 1.00 97.69 134 THR A CA 1
ATOM 1034 C C . THR A 1 134 ? -17.707 3.942 33.669 1.00 97.69 134 THR A C 1
ATOM 1036 O O . THR A 1 134 ? -18.095 3.507 32.584 1.00 97.69 134 THR A O 1
ATOM 1039 N N . ASP A 1 135 ? -17.592 3.144 34.731 1.00 97.25 135 ASP A N 1
ATOM 1040 C CA . ASP A 1 135 ? -17.990 1.733 34.693 1.00 97.25 135 ASP A CA 1
ATOM 1041 C C . ASP A 1 135 ? -19.483 1.567 34.352 1.00 97.25 135 ASP A C 1
ATOM 1043 O O . ASP A 1 135 ? -19.839 0.706 33.542 1.00 97.25 135 ASP A O 1
ATOM 1047 N N . ALA A 1 136 ? -20.345 2.430 34.903 1.00 97.00 136 ALA A N 1
ATOM 1048 C CA . ALA A 1 136 ? -21.788 2.409 34.663 1.00 97.00 136 ALA A CA 1
ATOM 1049 C C . ALA A 1 136 ? -22.129 2.654 33.185 1.00 97.00 136 ALA A C 1
ATOM 1051 O O . ALA A 1 136 ? -22.978 1.960 32.617 1.00 97.00 136 ALA A O 1
ATOM 1052 N N . ASP A 1 137 ? -21.397 3.560 32.530 1.00 96.12 137 ASP A N 1
ATOM 1053 C CA . ASP A 1 137 ? -21.576 3.877 31.112 1.00 96.12 137 ASP A CA 1
ATOM 1054 C C . ASP A 1 137 ? -21.265 2.698 30.183 1.00 96.12 137 ASP A C 1
ATOM 1056 O O . ASP A 1 137 ? -21.672 2.712 29.025 1.00 96.12 137 ASP A O 1
ATOM 1060 N N . THR A 1 138 ? -20.537 1.672 30.635 1.00 95.19 138 THR A N 1
ATOM 1061 C CA . THR A 1 138 ? -20.178 0.535 29.768 1.00 95.19 138 THR A CA 1
ATOM 1062 C C . THR A 1 138 ? -21.359 -0.391 29.471 1.00 95.19 138 THR A C 1
ATOM 1064 O O . THR A 1 138 ? -21.356 -1.091 28.457 1.00 95.19 138 THR A O 1
ATOM 1067 N N . THR A 1 139 ? -22.398 -0.363 30.310 1.00 94.31 139 THR A N 1
ATOM 1068 C CA . THR A 1 139 ? -23.587 -1.224 30.192 1.00 94.31 139 THR A CA 1
ATOM 1069 C C . THR A 1 139 ? -24.377 -0.977 28.901 1.00 94.31 139 THR A C 1
ATOM 1071 O O . THR A 1 139 ? -24.857 -1.923 28.273 1.00 94.31 139 THR A O 1
ATOM 1074 N N . GLN A 1 140 ? -24.432 0.275 28.433 1.00 95.25 140 GLN A N 1
ATOM 1075 C CA . GLN A 1 140 ? -25.100 0.656 27.181 1.00 95.25 140 GLN A CA 1
ATOM 1076 C C . GLN A 1 140 ? -24.337 0.238 25.913 1.00 95.25 140 GLN A C 1
ATOM 1078 O O . GLN A 1 140 ? -24.903 0.310 24.827 1.00 95.25 140 GLN A O 1
ATOM 1083 N N . TYR A 1 141 ? -23.084 -0.214 26.024 1.00 96.31 141 TYR A N 1
ATOM 1084 C CA . TYR A 1 141 ? -22.244 -0.599 24.880 1.00 96.31 141 TYR A CA 1
ATOM 1085 C C . TYR A 1 141 ? -22.056 -2.117 24.744 1.00 96.31 141 TYR A C 1
ATOM 1087 O O . TYR A 1 141 ? -21.155 -2.582 24.043 1.00 96.31 141 TYR A O 1
ATOM 1095 N N . GLN A 1 142 ? -22.901 -2.913 25.401 1.00 91.94 142 GLN A N 1
ATOM 1096 C CA . GLN A 1 142 ? -22.922 -4.363 25.210 1.00 91.94 142 GLN A CA 1
ATOM 1097 C C . GLN A 1 142 ? -23.528 -4.740 23.854 1.00 91.94 142 GLN A C 1
ATOM 1099 O O . GLN A 1 142 ? -24.383 -4.028 23.340 1.00 91.94 142 GLN A O 1
ATOM 1104 N N . THR A 1 143 ? -23.119 -5.879 23.276 1.00 88.50 143 THR A N 1
ATOM 1105 C CA . THR A 1 143 ? -23.538 -6.303 21.922 1.00 88.50 143 THR A CA 1
ATOM 1106 C C . THR A 1 143 ? -25.054 -6.319 21.791 1.00 88.50 143 THR A C 1
ATOM 1108 O O . THR A 1 143 ? -25.586 -5.765 20.840 1.00 88.50 143 THR A O 1
ATOM 1111 N N . ALA A 1 144 ? -25.733 -6.929 22.767 1.00 89.31 144 ALA A N 1
ATOM 1112 C CA . ALA A 1 144 ? -27.186 -7.056 22.786 1.00 89.31 144 ALA A CA 1
ATOM 1113 C C . ALA A 1 144 ? -27.887 -5.698 22.938 1.00 89.31 144 ALA A C 1
ATOM 1115 O O . ALA A 1 144 ? -28.983 -5.513 22.426 1.00 89.31 144 ALA A O 1
ATOM 1116 N N . THR A 1 145 ? -27.249 -4.725 23.594 1.00 93.81 145 THR A N 1
ATOM 1117 C CA . THR A 1 145 ? -27.782 -3.363 23.693 1.00 93.81 145 THR A CA 1
ATOM 1118 C C . THR A 1 145 ? -27.580 -2.598 22.383 1.00 93.81 145 THR A C 1
ATOM 1120 O O . THR A 1 145 ? -28.499 -1.950 21.897 1.00 93.81 145 THR A O 1
ATOM 1123 N N . VAL A 1 146 ? -26.391 -2.705 21.778 1.00 95.50 146 VAL A N 1
ATOM 1124 C CA . VAL A 1 146 ? -26.013 -1.953 20.569 1.00 95.50 146 VAL A CA 1
ATOM 1125 C C . VAL A 1 146 ? -26.705 -2.490 19.314 1.00 95.50 146 VAL A C 1
ATOM 1127 O O . VAL A 1 146 ? -27.155 -1.704 18.485 1.00 95.50 146 VAL A O 1
ATOM 1130 N N . LEU A 1 147 ? -26.786 -3.814 19.160 1.00 93.56 147 LEU A N 1
ATOM 1131 C CA . LEU A 1 147 ? -27.398 -4.479 18.000 1.00 93.56 147 LEU A CA 1
ATOM 1132 C C . LEU A 1 147 ? -28.884 -4.821 18.218 1.00 93.56 147 LEU A C 1
ATOM 1134 O O . LEU A 1 147 ? -29.541 -5.331 17.310 1.00 93.56 147 LEU A O 1
ATOM 1138 N N . GLY A 1 148 ? -29.422 -4.530 19.406 1.00 91.69 148 GLY A N 1
ATOM 1139 C CA . GLY A 1 148 ? -30.812 -4.790 19.762 1.00 91.69 148 GLY A CA 1
ATOM 1140 C C . GLY A 1 148 ? -31.169 -6.274 19.668 1.00 91.69 148 GLY A C 1
ATOM 1141 O O . GLY A 1 148 ? -30.499 -7.138 20.230 1.00 91.69 148 GLY A O 1
ATOM 1142 N N . THR A 1 149 ? -32.242 -6.581 18.941 1.00 91.12 149 THR A N 1
ATOM 1143 C CA . THR A 1 149 ? -32.750 -7.954 18.782 1.00 91.12 149 THR A CA 1
ATOM 1144 C C . THR A 1 149 ? -31.892 -8.822 17.861 1.00 91.12 149 THR A C 1
ATOM 1146 O O . THR A 1 149 ? -32.075 -10.040 17.824 1.00 91.12 149 THR A O 1
ATOM 1149 N N . TRP A 1 150 ? -30.950 -8.232 17.117 1.00 92.06 150 TRP A N 1
ATOM 1150 C CA . TRP A 1 150 ? -30.091 -8.982 16.214 1.00 92.06 150 TRP A CA 1
ATOM 1151 C C . TRP A 1 150 ? -28.873 -9.552 16.946 1.00 92.06 150 TRP A C 1
ATOM 1153 O O . TRP A 1 150 ? -27.979 -8.826 17.383 1.00 92.06 150 TRP A O 1
ATOM 1163 N N . ASN A 1 151 ? -28.819 -10.883 17.037 1.00 89.81 151 ASN A N 1
ATOM 1164 C CA . ASN A 1 151 ? -27.674 -11.605 17.576 1.00 89.81 151 ASN A CA 1
ATOM 1165 C C . ASN A 1 151 ? -26.881 -12.283 16.440 1.00 89.81 151 ASN A C 1
ATOM 1167 O O . ASN A 1 151 ? -27.362 -13.278 15.886 1.00 89.81 151 ASN A O 1
ATOM 1171 N N . PRO A 1 152 ? -25.659 -11.819 16.113 1.00 89.50 152 PRO A N 1
ATOM 1172 C CA . PRO A 1 152 ? -24.855 -12.414 15.044 1.00 89.50 152 PRO A CA 1
ATOM 1173 C C . PRO A 1 152 ? -24.483 -13.879 15.324 1.00 89.50 152 PRO A C 1
ATOM 1175 O O . PRO A 1 152 ? -24.383 -14.671 14.390 1.00 89.50 152 PRO A O 1
ATOM 1178 N N . CYS A 1 153 ? -24.366 -14.275 16.596 1.00 89.56 153 CYS A N 1
ATOM 1179 C CA . CYS A 1 153 ? -24.052 -15.651 16.979 1.00 89.56 153 CYS A CA 1
ATOM 1180 C C . CYS A 1 153 ? -25.177 -16.640 16.627 1.00 89.56 153 CYS A C 1
ATOM 1182 O O . CYS A 1 153 ? -24.906 -17.823 16.443 1.00 89.56 153 CYS A O 1
ATOM 1184 N N . ASN A 1 154 ? -26.427 -16.166 16.530 1.00 91.69 154 ASN A N 1
ATOM 1185 C CA . ASN A 1 154 ? -27.569 -16.996 16.131 1.00 91.69 154 ASN A CA 1
ATOM 1186 C C . ASN A 1 154 ? -27.628 -17.191 14.611 1.00 91.69 154 ASN A C 1
ATOM 1188 O O . ASN A 1 154 ? -28.153 -18.196 14.146 1.00 91.69 154 ASN A O 1
ATOM 1192 N N . VAL A 1 155 ? -27.102 -16.231 13.843 1.00 90.50 155 VAL A N 1
ATOM 1193 C CA . VAL A 1 155 ? -27.040 -16.312 12.377 1.00 90.50 155 VAL A CA 1
ATOM 1194 C C . VAL A 1 155 ? -25.889 -17.216 11.944 1.00 90.50 155 VAL A C 1
ATOM 1196 O O . VAL A 1 155 ? -26.058 -18.066 11.075 1.00 90.50 155 VAL A O 1
ATOM 1199 N N . ALA A 1 156 ? -24.721 -17.046 12.563 1.00 89.75 156 ALA A N 1
ATOM 1200 C CA . ALA A 1 156 ? -23.548 -17.865 12.311 1.00 89.75 156 ALA A CA 1
ATOM 1201 C C . ALA A 1 156 ? -22.813 -18.126 13.628 1.00 89.75 156 ALA A C 1
ATOM 1203 O O . ALA A 1 156 ? -22.100 -17.268 14.152 1.00 89.75 156 ALA A O 1
ATOM 1204 N N . THR A 1 157 ? -22.953 -19.345 14.147 1.00 86.75 157 THR A N 1
ATOM 1205 C CA . THR A 1 157 ? -22.338 -19.766 15.418 1.00 86.75 157 THR A CA 1
ATOM 1206 C C . THR A 1 157 ? -20.816 -19.609 15.411 1.00 86.75 157 THR A C 1
ATOM 1208 O O . THR A 1 157 ? -20.221 -19.279 16.437 1.00 86.75 157 THR A O 1
ATOM 1211 N N . SER A 1 158 ? -20.184 -19.746 14.241 1.00 85.88 158 SER A N 1
ATOM 1212 C CA . SER A 1 158 ? -18.748 -19.535 14.041 1.00 85.88 158 SER A CA 1
ATOM 1213 C C . SER A 1 158 ? -18.284 -18.098 14.301 1.00 85.88 158 SER A C 1
ATOM 1215 O O . SER A 1 158 ? -17.125 -17.911 14.656 1.00 85.88 158 SER A O 1
ATOM 1217 N N . MET A 1 159 ? -19.156 -17.085 14.192 1.00 83.44 159 MET A N 1
ATOM 1218 C CA . MET A 1 159 ? -18.784 -15.685 14.461 1.00 83.44 159 MET A CA 1
ATOM 1219 C C . MET A 1 159 ? -18.415 -15.446 15.925 1.00 83.44 159 MET A C 1
ATOM 1221 O O . MET A 1 159 ? -17.638 -14.545 16.233 1.00 83.44 159 MET A O 1
ATOM 1225 N N . CYS A 1 160 ? -18.995 -16.236 16.827 1.00 83.62 160 CYS A N 1
ATOM 1226 C CA . CYS A 1 160 ? -18.792 -16.101 18.266 1.00 83.62 160 CYS A CA 1
ATOM 1227 C C . CYS A 1 160 ? -18.032 -17.284 18.868 1.00 83.62 160 CYS A C 1
ATOM 1229 O O . CYS A 1 160 ? -17.669 -17.237 20.044 1.00 83.62 160 CYS A O 1
ATOM 1231 N N . ALA A 1 161 ? -17.770 -18.320 18.069 1.00 86.25 161 ALA A N 1
ATOM 1232 C CA . ALA A 1 161 ? -16.921 -19.427 18.459 1.00 86.25 161 ALA A CA 1
ATOM 1233 C C . ALA A 1 161 ? -15.484 -18.952 18.712 1.00 86.25 161 ALA A C 1
ATOM 1235 O O . ALA A 1 161 ? -14.994 -17.979 18.130 1.00 86.25 161 ALA A O 1
ATOM 1236 N N . THR A 1 162 ? -14.784 -19.668 19.584 1.00 82.69 162 THR A N 1
ATOM 1237 C CA . THR A 1 162 ? -13.332 -19.555 19.660 1.00 82.69 162 THR A CA 1
ATOM 1238 C C . THR A 1 162 ? -12.733 -20.067 18.353 1.00 82.69 162 THR A C 1
ATOM 1240 O O . THR A 1 162 ? -13.178 -21.067 17.794 1.00 82.69 162 THR A O 1
ATOM 1243 N N . PHE A 1 163 ? -11.715 -19.379 17.848 1.00 81.88 163 PHE A N 1
ATOM 1244 C CA . PHE A 1 163 ? -10.975 -19.815 16.670 1.00 81.88 163 PHE A CA 1
ATOM 1245 C C . PHE A 1 163 ? -9.477 -19.749 16.957 1.00 81.88 163 PHE A C 1
ATOM 1247 O O . PHE A 1 163 ? -9.018 -18.944 17.772 1.00 81.88 163 PHE A O 1
ATOM 1254 N N . ALA A 1 164 ? -8.713 -20.609 16.287 1.00 81.19 164 ALA A N 1
ATOM 1255 C CA . ALA A 1 164 ? -7.263 -20.525 16.302 1.00 81.19 164 ALA A CA 1
ATOM 1256 C C . ALA A 1 164 ? -6.827 -19.381 15.370 1.00 81.19 164 ALA A C 1
ATOM 1258 O O . ALA A 1 164 ? -7.219 -19.375 14.198 1.00 81.19 164 ALA A O 1
ATOM 1259 N N . PRO A 1 165 ? -6.046 -18.400 15.851 1.00 84.12 165 PRO A N 1
ATOM 1260 C CA . PRO A 1 165 ? -5.619 -17.289 15.016 1.00 84.12 165 PRO A CA 1
ATOM 1261 C C . PRO A 1 165 ? -4.698 -17.790 13.893 1.00 84.12 165 PRO A C 1
ATOM 1263 O O . PRO A 1 165 ? -3.791 -18.591 14.117 1.00 84.12 165 PRO A O 1
ATOM 1266 N N . SER A 1 166 ? -4.946 -17.320 12.670 1.00 89.56 166 SER A N 1
ATOM 1267 C CA . SER A 1 166 ? -4.159 -17.692 11.489 1.00 89.56 166 SER A CA 1
ATOM 1268 C C . SER A 1 166 ? -2.789 -17.007 11.487 1.00 89.56 166 SER A C 1
ATOM 1270 O O . SER A 1 166 ? -2.684 -15.823 11.810 1.00 89.56 166 SER A O 1
ATOM 1272 N N . ILE A 1 167 ? -1.754 -17.734 11.052 1.00 95.44 167 ILE A N 1
ATOM 1273 C CA . ILE A 1 167 ? -0.407 -17.188 10.801 1.00 95.44 167 ILE A CA 1
ATOM 1274 C C . ILE A 1 167 ? -0.224 -16.698 9.361 1.00 95.44 167 ILE A C 1
ATOM 1276 O O . ILE A 1 167 ? 0.895 -16.384 8.963 1.00 95.44 167 ILE A O 1
ATOM 1280 N N . ALA A 1 168 ? -1.294 -16.645 8.565 1.00 95.38 168 ALA A N 1
ATOM 1281 C CA . ALA A 1 168 ? -1.224 -16.121 7.211 1.00 95.38 168 ALA A CA 1
ATOM 1282 C C . ALA A 1 168 ? -0.707 -14.675 7.207 1.00 95.38 168 ALA A C 1
ATOM 1284 O O . ALA A 1 168 ? -1.123 -13.838 8.018 1.00 95.38 168 ALA A O 1
ATOM 1285 N N . ALA A 1 169 ? 0.166 -14.372 6.253 1.00 94.56 169 ALA A N 1
ATOM 1286 C CA . ALA A 1 169 ? 0.537 -13.004 5.945 1.00 94.56 169 ALA A CA 1
ATOM 1287 C C . ALA A 1 169 ? -0.503 -12.366 5.016 1.00 94.56 169 ALA A C 1
ATOM 1289 O O . ALA A 1 169 ? -1.023 -13.000 4.100 1.00 94.56 169 ALA A O 1
ATOM 1290 N N . THR A 1 170 ? -0.786 -11.089 5.238 1.00 91.75 170 THR A N 1
ATOM 1291 C CA . THR A 1 170 ? -1.660 -10.270 4.396 1.00 91.75 170 THR A CA 1
ATOM 1292 C C . THR A 1 170 ? -0.870 -9.122 3.796 1.00 91.75 170 THR A C 1
ATOM 1294 O O . THR A 1 170 ? 0.116 -8.660 4.375 1.00 91.75 170 THR A O 1
ATOM 1297 N N . ASN A 1 171 ? -1.335 -8.616 2.652 1.00 91.19 171 ASN A N 1
ATOM 1298 C CA . ASN A 1 171 ? -0.708 -7.491 1.957 1.00 91.19 171 ASN A CA 1
ATOM 1299 C C . ASN A 1 171 ? 0.784 -7.723 1.661 1.00 91.19 171 ASN A C 1
ATOM 1301 O O . ASN A 1 171 ? 1.578 -6.797 1.812 1.00 91.19 171 ASN A O 1
ATOM 1305 N N . PHE A 1 172 ? 1.169 -8.949 1.289 1.00 96.00 172 PHE A N 1
ATOM 1306 C CA . PHE A 1 172 ? 2.532 -9.211 0.841 1.00 96.00 172 PHE A CA 1
ATOM 1307 C C . PHE A 1 172 ? 2.791 -8.440 -0.455 1.00 96.00 172 PHE A C 1
ATOM 1309 O O . PHE A 1 172 ? 2.119 -8.651 -1.462 1.00 96.00 172 PHE A O 1
ATOM 1316 N N . LEU A 1 173 ? 3.733 -7.506 -0.394 1.00 95.06 173 LEU A N 1
ATOM 1317 C CA . LEU A 1 173 ? 4.049 -6.572 -1.464 1.00 95.06 173 LEU A CA 1
ATOM 1318 C C . LEU A 1 173 ? 5.554 -6.580 -1.701 1.00 95.06 173 LEU A C 1
ATOM 1320 O O . LEU A 1 173 ? 6.317 -6.345 -0.766 1.00 95.06 173 LEU A O 1
ATOM 1324 N N . GLY A 1 174 ? 5.958 -6.791 -2.953 1.00 96.19 174 GLY A N 1
ATOM 1325 C CA . GLY A 1 174 ? 7.320 -6.564 -3.431 1.00 96.19 174 GLY A CA 1
ATOM 1326 C C . GLY A 1 174 ? 7.401 -5.274 -4.248 1.00 96.19 174 GLY A C 1
ATOM 1327 O O . GLY A 1 174 ? 6.561 -5.034 -5.112 1.00 96.19 174 GLY A O 1
ATOM 1328 N N . VAL A 1 175 ? 8.415 -4.452 -3.991 1.00 95.75 175 VAL A N 1
ATOM 1329 C CA . VAL A 1 175 ? 8.696 -3.212 -4.721 1.00 95.75 175 VAL A CA 1
ATOM 1330 C C . VAL A 1 175 ? 10.120 -3.263 -5.255 1.00 95.75 175 VAL A C 1
ATOM 1332 O O . VAL A 1 175 ? 11.070 -3.494 -4.506 1.00 95.75 175 VAL A O 1
ATOM 1335 N N . LYS A 1 176 ? 10.280 -3.013 -6.556 1.00 94.56 176 LYS A N 1
ATOM 1336 C CA . LYS A 1 176 ? 11.597 -2.865 -7.176 1.00 94.56 176 LYS A CA 1
ATOM 1337 C C . LYS A 1 176 ? 12.175 -1.491 -6.833 1.00 94.56 176 LYS A C 1
ATOM 1339 O O . LYS A 1 176 ? 11.695 -0.485 -7.349 1.00 94.56 176 LYS A O 1
ATOM 1344 N N . GLY A 1 177 ? 13.192 -1.452 -5.977 1.00 92.31 177 GLY A N 1
ATOM 1345 C CA . GLY A 1 177 ? 13.974 -0.247 -5.711 1.00 92.31 177 GLY A CA 1
ATOM 1346 C C . GLY A 1 177 ? 15.069 -0.013 -6.756 1.00 92.31 177 GLY A C 1
ATOM 1347 O O . GLY A 1 177 ? 15.149 -0.698 -7.775 1.00 92.31 177 GLY A O 1
ATOM 1348 N N . THR A 1 178 ? 15.934 0.966 -6.491 1.00 88.38 178 THR A N 1
ATOM 1349 C CA . THR A 1 178 ? 17.064 1.323 -7.367 1.00 88.38 178 THR A CA 1
ATOM 1350 C C . THR A 1 178 ? 18.237 0.348 -7.254 1.00 88.38 178 THR A C 1
ATOM 1352 O O . THR A 1 178 ? 18.878 0.053 -8.257 1.00 88.38 178 THR A O 1
ATOM 1355 N N . SER A 1 179 ? 18.503 -0.173 -6.052 1.00 90.12 179 SER A N 1
ATOM 1356 C CA . SER A 1 179 ? 19.609 -1.102 -5.765 1.00 90.12 179 SER A CA 1
ATOM 1357 C C . SER A 1 179 ? 19.160 -2.459 -5.213 1.00 90.12 179 SER A C 1
ATOM 1359 O O . SER A 1 179 ? 19.896 -3.437 -5.321 1.00 90.12 179 SER A O 1
ATOM 1361 N N . ALA A 1 180 ? 17.954 -2.536 -4.648 1.00 96.44 180 ALA A N 1
ATOM 1362 C CA . ALA A 1 180 ? 17.409 -3.735 -4.020 1.00 96.44 180 ALA A CA 1
ATOM 1363 C C . ALA A 1 180 ? 15.889 -3.821 -4.200 1.00 96.44 180 ALA A C 1
ATOM 1365 O O . ALA A 1 180 ? 15.209 -2.813 -4.407 1.00 96.44 180 ALA A O 1
ATOM 1366 N N . SER A 1 181 ? 15.359 -5.033 -4.087 1.00 97.44 181 SER A N 1
ATOM 1367 C CA . SER A 1 181 ? 13.929 -5.295 -3.943 1.00 97.44 181 SER A CA 1
ATOM 1368 C C . SER A 1 181 ? 13.544 -5.152 -2.471 1.00 97.44 181 SER A C 1
ATOM 1370 O O . SER A 1 181 ? 14.229 -5.697 -1.606 1.00 97.44 181 SER A O 1
ATOM 1372 N N . ALA A 1 182 ? 12.453 -4.447 -2.180 1.00 96.94 182 ALA A N 1
ATOM 1373 C CA . ALA A 1 182 ? 11.898 -4.321 -0.835 1.00 96.94 182 ALA A CA 1
ATOM 1374 C C . ALA A 1 182 ? 10.598 -5.119 -0.725 1.00 96.94 182 ALA A C 1
ATOM 1376 O O . ALA A 1 182 ? 9.744 -5.037 -1.607 1.00 96.94 182 ALA A O 1
ATOM 1377 N N . PHE A 1 183 ? 10.433 -5.857 0.366 1.00 96.88 183 PHE A N 1
ATOM 1378 C CA . PHE A 1 183 ? 9.248 -6.661 0.641 1.00 96.88 183 PHE A CA 1
ATOM 1379 C C . PHE A 1 183 ? 8.618 -6.223 1.951 1.00 96.88 183 PHE A C 1
ATOM 1381 O O . PHE A 1 183 ? 9.324 -6.038 2.937 1.00 96.88 183 PHE A O 1
ATOM 1388 N N . THR A 1 184 ? 7.295 -6.091 1.977 1.00 94.62 184 THR A N 1
ATOM 1389 C CA . THR A 1 184 ? 6.535 -5.794 3.198 1.00 94.62 184 THR A CA 1
ATOM 1390 C C . THR A 1 184 ? 5.321 -6.701 3.299 1.00 94.62 184 THR A C 1
ATOM 1392 O O . THR A 1 184 ? 4.768 -7.120 2.283 1.00 94.62 184 THR A O 1
ATOM 1395 N N . TRP A 1 185 ? 4.918 -7.034 4.522 1.00 94.25 185 TRP A N 1
ATOM 1396 C CA . TRP A 1 185 ? 3.683 -7.767 4.796 1.00 94.25 185 TRP A CA 1
ATOM 1397 C C . TRP A 1 185 ? 3.179 -7.472 6.203 1.00 94.25 185 TRP A C 1
ATOM 1399 O O . TRP A 1 185 ? 3.906 -6.961 7.059 1.00 94.25 185 TRP A O 1
ATOM 1409 N N . ASN A 1 186 ? 1.924 -7.837 6.443 1.00 91.62 186 ASN A N 1
ATOM 1410 C CA . ASN A 1 186 ? 1.311 -7.789 7.758 1.00 91.62 186 ASN A CA 1
ATOM 1411 C C . ASN A 1 186 ? 0.961 -9.198 8.240 1.00 91.62 186 ASN A C 1
ATOM 1413 O O . ASN A 1 186 ? 0.508 -10.028 7.456 1.00 91.62 186 ASN A O 1
ATOM 1417 N N . ALA A 1 187 ? 1.094 -9.462 9.533 1.00 91.81 187 ALA A N 1
ATOM 1418 C CA . ALA A 1 187 ? 0.489 -10.634 10.149 1.00 91.81 187 ALA A CA 1
ATOM 1419 C C . ALA A 1 187 ? -1.041 -10.496 10.154 1.00 91.81 187 ALA A C 1
ATOM 1421 O O . ALA A 1 187 ? -1.560 -9.412 10.429 1.00 91.81 187 ALA A O 1
ATOM 1422 N N . SER A 1 188 ? -1.769 -11.588 9.900 1.00 89.00 188 SER A N 1
ATOM 1423 C CA . SER A 1 188 ? -3.226 -11.619 10.129 1.00 89.00 188 SER A CA 1
ATOM 1424 C C . SER A 1 188 ? -3.563 -11.471 11.615 1.00 89.00 188 SER A C 1
ATOM 1426 O O . SER A 1 188 ? -4.520 -10.794 11.978 1.00 89.00 188 SER A O 1
ATOM 1428 N N . TRP A 1 189 ? -2.739 -12.079 12.470 1.00 88.44 189 TRP A N 1
ATOM 1429 C CA . TRP A 1 189 ? -2.800 -12.004 13.926 1.00 88.44 189 TRP A CA 1
ATOM 1430 C C . TRP A 1 189 ? -1.380 -11.883 14.465 1.00 88.44 189 TRP A C 1
ATOM 1432 O O . TRP A 1 189 ? -0.498 -12.620 14.020 1.00 88.44 189 TRP A O 1
ATOM 1442 N N . ALA A 1 190 ? -1.133 -10.991 15.427 1.00 86.19 190 ALA A N 1
ATOM 1443 C CA . ALA A 1 190 ? 0.180 -10.964 16.053 1.00 86.19 190 ALA A CA 1
ATOM 1444 C C . ALA A 1 190 ? 0.308 -12.145 17.002 1.00 86.19 190 ALA A C 1
ATOM 1446 O O . ALA A 1 190 ? -0.398 -12.277 17.999 1.00 86.19 190 ALA A O 1
ATOM 1447 N N . ILE A 1 191 ? 1.230 -13.021 16.643 1.00 91.00 191 ILE A N 1
ATOM 1448 C CA . ILE A 1 191 ? 1.552 -14.230 17.369 1.00 91.00 191 ILE A CA 1
ATOM 1449 C C . ILE A 1 191 ? 3.073 -14.245 17.465 1.00 91.00 191 ILE A C 1
ATOM 1451 O O . ILE A 1 191 ? 3.766 -14.210 16.448 1.00 91.00 191 ILE A O 1
ATOM 1455 N N . ALA A 1 192 ? 3.600 -14.307 18.686 1.00 92.62 192 ALA A N 1
ATOM 1456 C CA . ALA A 1 192 ? 5.038 -14.423 18.892 1.00 92.62 192 ALA A CA 1
ATOM 1457 C C . ALA A 1 192 ? 5.576 -15.709 18.246 1.00 92.62 192 ALA A C 1
ATOM 1459 O O . ALA A 1 192 ? 4.880 -16.724 18.200 1.00 92.62 192 ALA A O 1
ATOM 1460 N N . GLN A 1 193 ? 6.832 -15.701 17.814 1.00 95.69 193 GLN A N 1
ATOM 1461 C CA . GLN A 1 193 ? 7.543 -16.871 17.293 1.00 95.69 193 GLN A CA 1
ATOM 1462 C C . GLN A 1 193 ? 6.952 -17.473 16.004 1.00 95.69 193 GLN A C 1
ATOM 1464 O O . GLN A 1 193 ? 7.185 -18.641 15.704 1.00 95.69 193 GLN A O 1
ATOM 1469 N N . VAL A 1 194 ? 6.183 -16.698 15.232 1.00 97.62 194 VAL A N 1
ATOM 1470 C CA . VAL A 1 194 ? 5.893 -17.045 13.831 1.00 97.62 194 VAL A CA 1
ATOM 1471 C C . VAL A 1 194 ? 7.132 -16.750 12.998 1.00 97.62 194 VAL A C 1
ATOM 1473 O O . VAL A 1 194 ? 7.649 -15.635 13.053 1.00 97.62 194 VAL A O 1
ATOM 1476 N N . SER A 1 195 ? 7.599 -17.733 12.239 1.00 97.94 195 SER A N 1
ATOM 1477 C CA . SER A 1 195 ? 8.667 -17.564 11.261 1.00 97.94 195 SER A CA 1
ATOM 1478 C C . SER A 1 195 ? 8.076 -17.135 9.920 1.00 97.94 195 SER A C 1
ATOM 1480 O O . SER A 1 195 ? 7.150 -17.769 9.415 1.00 97.94 195 SER A O 1
ATOM 1482 N N . TYR A 1 196 ? 8.603 -16.054 9.358 1.00 98.31 196 TYR A N 1
ATOM 1483 C CA . TYR A 1 196 ? 8.300 -15.542 8.031 1.00 98.31 196 TYR A CA 1
ATOM 1484 C C . TYR A 1 196 ? 9.538 -15.684 7.161 1.00 98.31 196 TYR A C 1
ATOM 1486 O O . TYR A 1 196 ? 10.554 -15.034 7.399 1.00 98.31 196 TYR A O 1
ATOM 1494 N N . GLU A 1 197 ? 9.442 -16.520 6.142 1.00 98.38 197 GLU A N 1
ATOM 1495 C CA . GLU A 1 197 ? 10.544 -16.830 5.251 1.00 98.38 197 GLU A CA 1
ATOM 1496 C C . GLU A 1 197 ? 10.233 -16.332 3.842 1.00 98.38 197 GLU A C 1
ATOM 1498 O O . GLU A 1 197 ? 9.226 -16.709 3.237 1.00 98.38 197 GLU A O 1
ATOM 1503 N N . LEU A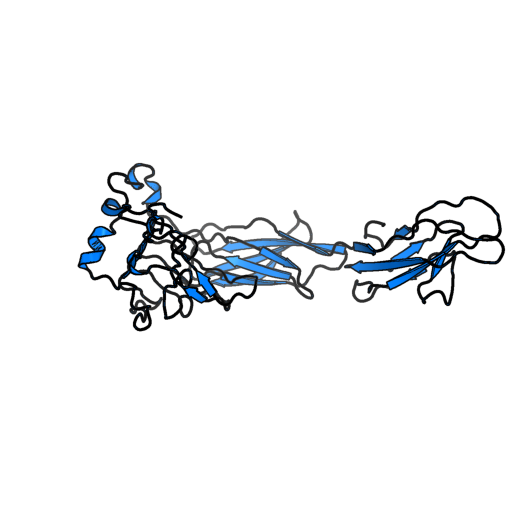 1 198 ? 11.090 -15.452 3.330 1.00 98.69 198 LEU A N 1
ATOM 1504 C CA . LEU A 1 198 ? 10.999 -14.935 1.973 1.00 98.69 198 LEU A CA 1
ATOM 1505 C C . LEU A 1 198 ? 11.629 -15.950 1.025 1.00 98.69 198 LEU A C 1
ATOM 1507 O O . LEU A 1 198 ? 12.842 -16.158 1.037 1.00 98.69 198 LEU A O 1
ATOM 1511 N N . MET A 1 199 ? 10.796 -16.571 0.202 1.00 98.69 199 MET A N 1
ATOM 1512 C CA . MET A 1 199 ? 11.201 -17.592 -0.753 1.00 98.69 199 MET A CA 1
ATOM 1513 C C . MET A 1 199 ? 11.381 -16.958 -2.129 1.00 98.69 199 MET A C 1
ATOM 1515 O O . MET A 1 199 ? 10.557 -16.139 -2.527 1.00 98.69 199 MET A O 1
ATOM 1519 N N . ARG A 1 200 ? 12.415 -17.358 -2.876 1.00 98.56 200 ARG A N 1
ATOM 1520 C CA . ARG A 1 200 ? 12.722 -16.848 -4.223 1.00 98.56 200 ARG A CA 1
ATOM 1521 C C . ARG A 1 200 ? 12.976 -17.959 -5.229 1.00 98.56 200 ARG A C 1
ATOM 1523 O O . ARG A 1 200 ? 13.672 -18.918 -4.908 1.00 98.56 200 ARG A O 1
ATOM 1530 N N . SER A 1 201 ? 12.533 -17.762 -6.469 1.00 98.38 201 SER A N 1
ATOM 1531 C CA . SER A 1 201 ? 12.958 -18.533 -7.642 1.00 98.38 201 SER A CA 1
ATOM 1532 C C . SER A 1 201 ? 13.292 -17.630 -8.836 1.00 98.38 201 SER A C 1
ATOM 1534 O O . SER A 1 201 ? 12.784 -16.515 -8.945 1.00 98.38 201 SER A O 1
ATOM 1536 N N . SER A 1 202 ? 14.128 -18.116 -9.757 1.00 96.69 202 SER A N 1
ATOM 1537 C CA . SER A 1 202 ? 14.404 -17.471 -11.053 1.00 96.69 202 SER A CA 1
ATOM 1538 C C . SER A 1 202 ? 13.329 -17.747 -12.108 1.00 96.69 202 SER A C 1
ATOM 1540 O O . SER A 1 202 ? 13.308 -17.105 -13.154 1.00 96.69 202 SER A O 1
ATOM 1542 N N . THR A 1 203 ? 12.415 -18.687 -11.849 1.00 95.31 203 THR A N 1
ATOM 1543 C CA . THR A 1 203 ? 11.281 -18.985 -12.731 1.00 95.31 203 THR A CA 1
ATOM 1544 C C . THR A 1 203 ? 10.009 -19.156 -11.911 1.00 95.31 203 THR A C 1
ATOM 1546 O O . THR A 1 203 ? 10.042 -19.642 -10.783 1.00 95.31 203 THR A O 1
ATOM 1549 N N . ARG A 1 204 ? 8.854 -18.790 -12.475 1.00 94.88 204 ARG A N 1
ATOM 1550 C CA . ARG A 1 204 ? 7.584 -18.785 -11.729 1.00 94.88 204 ARG A CA 1
ATOM 1551 C C . ARG A 1 204 ? 7.210 -20.151 -11.143 1.00 94.88 204 ARG A C 1
ATOM 1553 O O . ARG A 1 204 ? 6.654 -20.208 -10.050 1.00 94.88 204 ARG A O 1
ATOM 1560 N N . LYS A 1 205 ? 7.516 -21.232 -11.869 1.00 94.12 205 LYS A N 1
ATOM 1561 C CA . LYS A 1 205 ? 7.232 -22.631 -11.496 1.00 94.12 205 LYS A CA 1
ATOM 1562 C C . LYS A 1 205 ? 8.496 -23.419 -11.109 1.00 94.12 205 LYS A C 1
ATOM 1564 O O . LYS A 1 205 ? 8.483 -24.643 -11.165 1.00 94.12 205 LYS A O 1
ATOM 1569 N N . GLY A 1 206 ? 9.593 -22.731 -10.796 1.00 94.44 206 GLY A N 1
ATOM 1570 C CA . GLY A 1 206 ? 10.862 -23.367 -10.453 1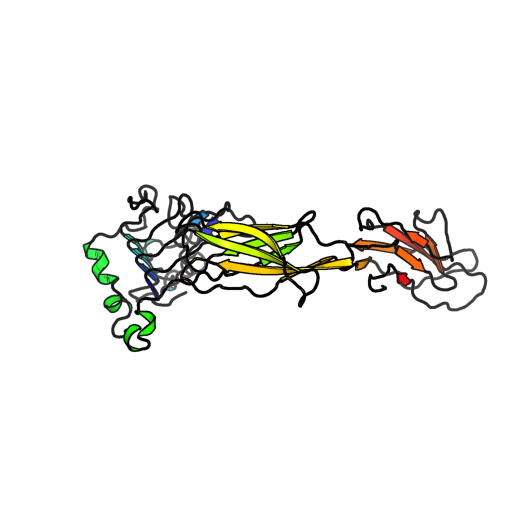.00 94.44 206 GLY A CA 1
ATOM 1571 C C . GLY A 1 206 ? 10.966 -23.776 -8.988 1.00 94.44 206 GLY A C 1
ATOM 1572 O O . GLY A 1 206 ? 10.025 -23.653 -8.205 1.00 94.44 206 GLY A O 1
ATOM 1573 N N . THR A 1 207 ? 12.163 -24.217 -8.608 1.00 96.88 207 THR A N 1
ATOM 1574 C CA . THR A 1 207 ? 12.527 -24.448 -7.207 1.00 96.88 207 THR A CA 1
ATOM 1575 C C . THR A 1 207 ? 12.690 -23.112 -6.490 1.00 96.88 207 THR A C 1
ATOM 1577 O O . THR A 1 207 ? 13.379 -22.221 -6.994 1.00 96.88 207 THR A O 1
ATOM 1580 N N . TYR A 1 208 ? 12.073 -22.981 -5.316 1.00 98.38 208 TYR A N 1
ATOM 1581 C CA . TYR A 1 208 ? 12.204 -21.802 -4.465 1.00 98.38 208 TYR A CA 1
ATOM 1582 C C . TYR A 1 208 ? 13.174 -22.060 -3.313 1.00 98.38 208 TYR A C 1
ATOM 1584 O O . TYR A 1 208 ? 13.095 -23.085 -2.638 1.00 98.38 208 TYR A O 1
ATOM 1592 N N . THR A 1 209 ? 14.055 -21.097 -3.059 1.00 98.19 209 THR A N 1
ATOM 1593 C CA . THR A 1 209 ? 15.022 -21.117 -1.956 1.00 98.19 209 THR A CA 1
ATOM 1594 C C . THR A 1 209 ? 14.786 -19.949 -1.012 1.00 98.19 209 THR A C 1
ATOM 1596 O O . THR A 1 209 ? 14.368 -18.876 -1.447 1.00 98.19 209 THR A O 1
ATOM 1599 N N . SER A 1 210 ? 15.095 -20.146 0.266 1.00 98.06 210 SER A N 1
ATOM 1600 C CA . SER A 1 210 ? 15.052 -19.087 1.274 1.00 98.06 210 SER A CA 1
ATOM 1601 C C . SER A 1 210 ? 16.062 -17.987 0.963 1.00 98.06 210 SER A C 1
ATOM 1603 O O . SER A 1 210 ? 17.229 -18.273 0.697 1.00 98.06 210 SER A O 1
ATOM 1605 N N . VAL A 1 211 ? 15.609 -16.737 0.980 1.00 97.44 211 VAL A N 1
ATOM 1606 C CA . VAL A 1 211 ? 16.458 -15.539 0.880 1.00 97.44 211 VAL A CA 1
ATOM 1607 C C . VAL A 1 211 ? 16.703 -14.949 2.260 1.00 97.44 211 VAL A C 1
ATOM 1609 O O . VAL A 1 211 ? 17.817 -14.556 2.591 1.00 97.44 211 VAL A O 1
ATOM 1612 N N . SER A 1 212 ? 15.649 -14.878 3.067 1.00 97.88 212 SER A N 1
ATOM 1613 C CA . SER A 1 212 ? 15.697 -14.312 4.409 1.00 97.88 212 SER A CA 1
ATOM 1614 C C . SER A 1 212 ? 14.617 -14.931 5.276 1.00 97.88 212 SER A C 1
ATOM 1616 O O . SER A 1 212 ? 13.534 -15.245 4.778 1.00 97.88 212 SER A O 1
ATOM 1618 N N . GLN A 1 213 ? 14.868 -14.995 6.578 1.00 97.69 213 GLN A N 1
ATOM 1619 C CA . GLN A 1 213 ? 13.898 -15.439 7.567 1.00 97.69 213 GLN A CA 1
ATOM 1620 C C . GLN A 1 213 ? 13.824 -14.435 8.717 1.00 97.69 213 GLN A C 1
ATOM 1622 O O . GLN A 1 213 ? 14.849 -13.974 9.215 1.00 97.69 213 GLN A O 1
ATOM 1627 N N . LEU A 1 214 ? 12.607 -14.117 9.153 1.00 96.88 214 LEU A N 1
ATOM 1628 C CA . LEU A 1 214 ? 12.331 -13.269 10.307 1.00 96.88 214 LEU A CA 1
ATOM 1629 C C . LEU A 1 214 ? 11.401 -13.996 11.264 1.00 96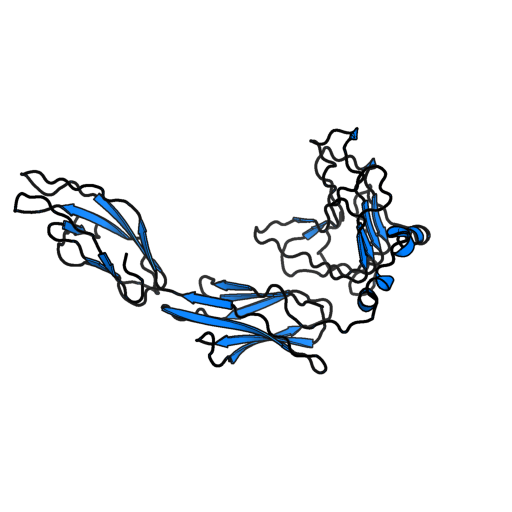.88 214 LEU A C 1
ATOM 1631 O O . LEU A 1 214 ? 10.407 -14.577 10.842 1.00 96.88 214 LEU A O 1
ATOM 1635 N N . THR A 1 215 ? 11.672 -13.898 12.559 1.00 96.75 215 THR A N 1
ATOM 1636 C CA . THR A 1 215 ? 10.794 -14.454 13.589 1.00 96.75 215 THR A CA 1
ATOM 1637 C C . THR A 1 215 ? 10.064 -13.324 14.298 1.00 96.75 215 THR A C 1
ATOM 1639 O O . THR A 1 215 ? 10.691 -12.378 14.774 1.00 96.75 215 THR A O 1
ATOM 1642 N N . ALA A 1 216 ? 8.737 -13.418 14.393 1.00 94.38 216 ALA A N 1
ATOM 1643 C CA . ALA A 1 216 ? 7.925 -12.461 15.130 1.00 94.38 216 ALA A CA 1
ATOM 1644 C C . ALA A 1 216 ? 8.386 -12.402 16.598 1.00 94.38 216 ALA A C 1
ATOM 1646 O O . ALA A 1 216 ? 8.302 -13.411 17.304 1.00 94.38 216 ALA A O 1
ATOM 1647 N N . PRO A 1 217 ? 8.853 -11.248 17.098 1.00 91.00 217 PRO A N 1
ATOM 1648 C CA . PRO A 1 217 ? 9.478 -11.193 18.417 1.00 91.00 217 PRO A CA 1
ATOM 1649 C C . PRO A 1 217 ? 8.455 -11.291 19.555 1.00 91.00 217 PRO A C 1
ATOM 1651 O O . PRO A 1 217 ? 8.789 -11.713 20.657 1.00 91.00 217 PRO A O 1
ATOM 1654 N N . ASN A 1 218 ? 7.207 -10.892 19.302 1.00 88.00 218 ASN A N 1
ATOM 1655 C CA . ASN A 1 218 ? 6.141 -10.802 20.295 1.00 88.00 218 ASN A CA 1
ATOM 1656 C C . ASN A 1 218 ? 4.756 -10.883 19.624 1.00 88.00 218 ASN A C 1
ATOM 1658 O O . ASN A 1 218 ? 4.639 -10.897 18.400 1.00 88.00 218 ASN A O 1
ATOM 1662 N N . ASP A 1 219 ? 3.706 -10.908 20.437 1.00 85.19 219 ASP A N 1
ATOM 1663 C CA . ASP A 1 219 ? 2.286 -10.952 20.059 1.00 85.19 219 ASP A CA 1
ATOM 1664 C C . ASP A 1 219 ? 1.671 -9.555 19.836 1.00 85.19 219 ASP A C 1
ATOM 1666 O O . ASP A 1 219 ? 0.457 -9.359 19.899 1.00 85.19 219 ASP A O 1
ATOM 1670 N N . THR A 1 220 ? 2.515 -8.561 19.548 1.00 80.56 220 THR A N 1
ATOM 1671 C CA . THR A 1 220 ? 2.102 -7.164 19.323 1.00 80.56 220 THR A CA 1
ATOM 1672 C C . THR A 1 220 ? 2.672 -6.567 18.036 1.00 80.56 220 THR A C 1
ATOM 1674 O O . THR A 1 220 ? 2.243 -5.495 17.614 1.00 80.56 220 THR A O 1
ATOM 1677 N N . THR A 1 221 ? 3.625 -7.252 17.397 1.00 85.38 221 THR A N 1
ATOM 1678 C CA . THR A 1 221 ? 4.266 -6.823 16.150 1.00 85.38 221 THR A CA 1
ATOM 1679 C C . THR A 1 221 ? 3.450 -7.331 14.971 1.00 85.38 221 THR A C 1
ATOM 1681 O O . THR A 1 221 ? 3.274 -8.538 14.816 1.00 85.38 221 THR A O 1
ATOM 1684 N N . TYR A 1 222 ? 2.960 -6.413 14.138 1.00 87.94 222 TYR A N 1
ATOM 1685 C CA . TYR A 1 222 ? 2.061 -6.753 13.031 1.00 87.94 222 TYR A CA 1
ATOM 1686 C C . TYR A 1 222 ? 2.658 -6.564 11.650 1.00 87.94 222 TYR A C 1
ATOM 1688 O O . TYR A 1 222 ? 2.150 -7.167 10.716 1.00 87.94 222 TYR A O 1
ATOM 1696 N N . ASN A 1 223 ? 3.694 -5.749 11.496 1.00 90.25 223 ASN A N 1
ATOM 1697 C CA . ASN A 1 223 ? 4.271 -5.446 10.196 1.00 90.25 223 ASN A CA 1
ATOM 1698 C C . ASN A 1 223 ? 5.745 -5.800 10.168 1.00 90.25 223 ASN A C 1
ATOM 1700 O O . ASN A 1 223 ? 6.470 -5.604 11.147 1.00 90.25 223 ASN A O 1
ATOM 1704 N N . PHE A 1 224 ? 6.137 -6.343 9.027 1.00 92.81 224 PHE A N 1
ATOM 1705 C CA . PHE A 1 224 ? 7.442 -6.913 8.790 1.00 92.81 224 PHE A CA 1
ATOM 1706 C C . PHE A 1 224 ? 7.917 -6.498 7.405 1.00 92.81 224 PHE A C 1
ATOM 1708 O O . PHE A 1 224 ? 7.117 -6.211 6.507 1.00 92.81 224 PHE A O 1
ATOM 1715 N N . GLN A 1 225 ? 9.233 -6.483 7.252 1.00 94.75 225 GLN A N 1
ATOM 1716 C CA . GLN A 1 225 ? 9.887 -6.092 6.021 1.00 94.75 225 GLN A CA 1
ATOM 1717 C C . GLN A 1 225 ? 11.140 -6.926 5.796 1.00 94.75 225 GLN A C 1
ATOM 1719 O O . GLN A 1 225 ? 11.816 -7.290 6.754 1.00 94.75 225 GLN A O 1
ATOM 1724 N N . ALA A 1 226 ? 11.462 -7.187 4.538 1.00 96.88 226 ALA A N 1
ATOM 1725 C CA . ALA A 1 226 ? 12.692 -7.838 4.112 1.00 96.88 226 ALA A CA 1
ATOM 1726 C C . ALA A 1 226 ? 13.211 -7.175 2.833 1.00 96.88 226 ALA A C 1
ATOM 1728 O O . ALA A 1 226 ? 12.509 -6.388 2.194 1.00 96.88 226 ALA A O 1
ATOM 1729 N N . SER A 1 227 ? 14.435 -7.505 2.444 1.00 97.56 227 SER A N 1
ATOM 1730 C CA . SER A 1 227 ? 15.017 -7.068 1.181 1.00 97.56 227 SER A CA 1
ATOM 1731 C C . SER A 1 227 ? 15.759 -8.207 0.496 1.00 97.56 227 SER A C 1
ATOM 1733 O O . SER A 1 227 ? 16.147 -9.189 1.126 1.00 97.56 227 SER A O 1
ATOM 1735 N N . ASP A 1 228 ? 15.936 -8.066 -0.812 1.00 98.25 228 ASP A N 1
ATOM 1736 C CA . ASP A 1 228 ? 16.782 -8.940 -1.621 1.00 98.25 228 ASP A CA 1
ATOM 1737 C C . ASP A 1 228 ? 17.495 -8.119 -2.699 1.00 98.25 228 ASP A C 1
ATOM 1739 O O . ASP A 1 228 ? 17.058 -7.020 -3.055 1.00 98.25 228 ASP A O 1
ATOM 1743 N N . ALA A 1 229 ? 18.576 -8.657 -3.253 1.00 96.88 229 ALA A N 1
ATOM 1744 C CA . ALA A 1 229 ? 19.210 -8.088 -4.431 1.00 96.88 229 ALA A CA 1
ATOM 1745 C C . ALA A 1 229 ? 18.232 -8.055 -5.621 1.00 96.88 229 ALA A C 1
ATOM 1747 O O . ALA A 1 229 ? 17.339 -8.895 -5.759 1.00 96.88 229 ALA A O 1
ATOM 1748 N N . LEU A 1 230 ? 18.410 -7.077 -6.510 1.00 96.06 230 LEU A N 1
ATOM 1749 C CA . LEU A 1 230 ? 17.680 -7.053 -7.775 1.00 96.06 230 LEU A CA 1
ATOM 1750 C C . LEU A 1 230 ? 18.062 -8.266 -8.645 1.00 96.06 230 LEU A C 1
ATOM 1752 O O . LEU A 1 230 ? 19.214 -8.710 -8.596 1.00 96.06 230 LEU A O 1
ATOM 1756 N N . PRO A 1 231 ? 17.153 -8.775 -9.499 1.00 95.81 231 PRO A N 1
ATOM 1757 C CA . PRO A 1 231 ? 17.550 -9.716 -10.540 1.00 95.81 231 PRO A CA 1
ATOM 1758 C C . PRO A 1 231 ? 18.606 -9.093 -11.463 1.00 95.81 231 PRO A C 1
ATOM 1760 O O . PRO A 1 231 ? 18.759 -7.866 -11.551 1.00 95.81 231 PRO A O 1
ATOM 1763 N N . ALA A 1 232 ? 19.338 -9.939 -12.185 1.00 93.50 232 ALA A N 1
ATOM 1764 C CA . ALA A 1 232 ? 20.167 -9.467 -13.287 1.00 93.50 232 ALA A CA 1
ATOM 1765 C C . ALA A 1 232 ? 19.299 -8.716 -14.319 1.00 93.50 232 ALA A C 1
ATOM 1767 O O . ALA A 1 232 ? 18.106 -8.995 -14.468 1.00 93.50 232 ALA A O 1
ATOM 1768 N N . ALA A 1 233 ? 19.880 -7.743 -15.023 1.00 92.75 233 ALA A N 1
ATOM 1769 C CA . ALA A 1 233 ? 19.191 -7.096 -16.137 1.00 92.75 233 ALA A CA 1
ATOM 1770 C C . ALA A 1 233 ? 18.818 -8.141 -17.199 1.00 92.75 233 ALA A C 1
ATOM 1772 O O . ALA A 1 233 ? 19.619 -9.027 -17.487 1.00 92.75 233 ALA A O 1
ATOM 1773 N N . GLY A 1 234 ? 17.607 -8.059 -17.752 1.00 91.12 234 GLY A N 1
ATOM 1774 C CA . GLY A 1 234 ? 17.079 -9.098 -18.640 1.00 91.12 234 GLY A CA 1
ATOM 1775 C C . GLY A 1 234 ? 16.314 -10.221 -17.935 1.00 91.12 234 GLY A C 1
ATOM 1776 O O . GLY A 1 234 ? 15.678 -11.016 -18.619 1.00 91.12 234 GLY A O 1
ATOM 1777 N N . SER A 1 235 ? 16.329 -10.272 -16.600 1.00 93.56 235 SER A N 1
ATOM 1778 C CA . SER A 1 235 ? 15.768 -11.382 -15.823 1.00 93.56 235 SER A CA 1
ATOM 1779 C C . SER A 1 235 ? 14.701 -10.932 -14.820 1.00 93.56 235 SER A C 1
ATOM 1781 O O . SER A 1 235 ? 14.574 -9.747 -14.489 1.00 93.56 235 SER A O 1
ATOM 1783 N N . SER A 1 236 ? 13.964 -11.911 -14.295 1.00 96.12 236 SER A N 1
ATOM 1784 C CA . SER A 1 236 ? 12.988 -11.740 -13.217 1.00 96.12 236 SER A CA 1
ATOM 1785 C C . SER A 1 236 ? 13.293 -12.675 -12.050 1.00 96.12 236 SER A C 1
ATOM 1787 O O . SER A 1 236 ? 13.841 -13.764 -12.228 1.00 96.12 236 SER A O 1
ATOM 1789 N N . TYR A 1 237 ? 12.882 -12.258 -10.858 1.00 98.12 237 TYR A N 1
ATOM 1790 C CA . TYR A 1 237 ? 12.751 -13.124 -9.694 1.00 98.12 237 TYR A CA 1
ATOM 1791 C C . TYR A 1 237 ? 11.289 -13.199 -9.262 1.00 98.12 237 TYR A C 1
ATOM 1793 O O . TYR A 1 237 ? 10.545 -12.220 -9.343 1.00 98.12 237 TYR A O 1
ATOM 1801 N N . PHE A 1 238 ? 10.894 -14.372 -8.782 1.00 98.50 238 PHE A N 1
ATOM 1802 C CA . PHE A 1 238 ? 9.557 -14.674 -8.289 1.00 98.50 238 PHE A CA 1
ATOM 1803 C C . PHE A 1 238 ? 9.636 -14.977 -6.803 1.00 98.50 238 PHE A C 1
ATOM 1805 O O . PHE A 1 238 ? 10.524 -15.719 -6.382 1.00 98.50 238 PHE A O 1
ATOM 1812 N N . TYR A 1 239 ? 8.713 -14.423 -6.022 1.00 98.69 239 TYR A N 1
ATOM 1813 C CA . TYR A 1 239 ? 8.743 -14.505 -4.568 1.00 98.69 239 TYR A CA 1
ATOM 1814 C C . TYR A 1 239 ? 7.401 -14.905 -3.989 1.00 98.69 239 TYR A C 1
ATOM 1816 O O . TYR A 1 239 ? 6.368 -14.432 -4.446 1.00 98.69 239 TYR A O 1
ATOM 1824 N N . TYR A 1 240 ? 7.418 -15.692 -2.922 1.00 98.50 240 TYR A N 1
ATOM 1825 C CA . TYR A 1 240 ? 6.288 -15.823 -2.007 1.00 98.50 240 TYR A CA 1
ATOM 1826 C C . TYR A 1 240 ? 6.810 -15.816 -0.571 1.00 98.50 240 TYR A C 1
ATOM 1828 O O . TYR A 1 240 ? 7.991 -16.070 -0.324 1.00 98.50 240 TYR A O 1
ATOM 1836 N N . LEU A 1 241 ? 5.933 -15.536 0.386 1.00 98.44 241 LEU A N 1
ATOM 1837 C CA . LEU A 1 241 ? 6.255 -15.635 1.800 1.00 98.44 241 LEU A CA 1
ATOM 1838 C C . LEU A 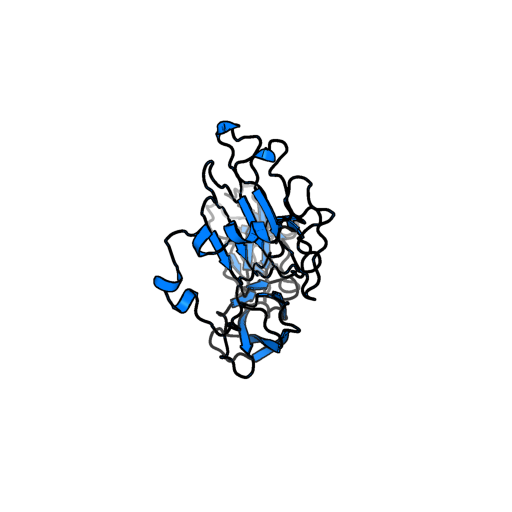1 241 ? 5.713 -16.946 2.369 1.00 98.44 241 LEU A C 1
ATOM 1840 O O . LEU A 1 241 ? 4.547 -17.282 2.160 1.00 98.44 241 LEU A O 1
ATOM 1844 N N . ARG A 1 242 ? 6.554 -17.672 3.106 1.00 98.50 242 ARG A N 1
ATOM 1845 C CA . ARG A 1 242 ? 6.180 -18.863 3.872 1.00 98.50 242 ARG A CA 1
ATOM 1846 C C . ARG A 1 242 ? 6.100 -18.516 5.354 1.00 98.50 242 ARG A C 1
ATOM 1848 O O . ARG A 1 242 ? 7.091 -18.109 5.949 1.00 98.50 242 ARG A O 1
ATOM 1855 N N . SER A 1 243 ? 4.925 -18.691 5.947 1.00 98.50 243 SER A N 1
ATOM 1856 C CA . SER A 1 243 ? 4.676 -18.477 7.375 1.00 98.50 243 SER A CA 1
ATOM 1857 C C . SER A 1 243 ? 4.561 -19.815 8.099 1.00 98.50 243 SER A C 1
ATOM 1859 O O . SER A 1 243 ? 3.716 -20.638 7.737 1.00 98.50 243 SER A O 1
ATOM 1861 N N . THR A 1 244 ? 5.391 -20.043 9.119 1.00 98.19 244 THR A N 1
ATOM 1862 C CA . THR A 1 244 ? 5.417 -21.297 9.891 1.00 98.19 244 THR A CA 1
ATOM 1863 C C . THR A 1 244 ? 5.464 -21.045 11.394 1.00 98.19 244 THR A C 1
ATOM 1865 O O . THR A 1 244 ? 6.039 -20.069 11.877 1.00 98.19 244 THR A O 1
ATOM 1868 N N . LYS A 1 245 ? 4.841 -21.948 12.153 1.00 96.88 245 LYS A N 1
ATOM 1869 C CA . LYS A 1 245 ? 4.954 -22.037 13.609 1.00 96.88 245 LYS A CA 1
ATOM 1870 C C . LYS A 1 245 ? 4.563 -23.446 14.048 1.00 96.88 245 LYS A C 1
ATOM 1872 O O . LYS A 1 245 ? 3.556 -23.968 13.577 1.00 96.88 245 LYS A O 1
ATOM 1877 N N . THR A 1 246 ? 5.335 -24.057 14.946 1.00 95.12 246 THR A N 1
ATOM 1878 C CA . THR A 1 246 ? 5.044 -25.403 15.467 1.00 95.12 246 THR A CA 1
ATOM 1879 C C . THR A 1 246 ? 3.620 -25.485 16.016 1.00 95.12 246 THR A C 1
ATOM 1881 O O . THR A 1 246 ? 3.206 -24.631 16.801 1.00 95.12 246 THR A O 1
ATOM 1884 N N . GLY A 1 247 ? 2.877 -26.512 15.598 1.00 93.06 247 GLY A N 1
ATOM 1885 C CA . GLY A 1 247 ? 1.484 -26.733 15.998 1.00 93.06 247 GLY A CA 1
ATOM 1886 C C . GLY A 1 247 ? 0.441 -25.958 15.185 1.00 93.06 247 GLY A C 1
ATOM 1887 O O . GLY A 1 247 ? -0.746 -26.129 15.440 1.00 93.06 247 GLY A O 1
ATOM 1888 N N . LEU A 1 248 ? 0.849 -25.140 14.207 1.00 93.88 248 LEU A N 1
ATOM 1889 C CA . LEU A 1 248 ? -0.054 -24.418 13.307 1.00 93.88 248 LEU A CA 1
ATOM 1890 C C . LEU A 1 248 ? 0.203 -24.803 11.845 1.00 93.88 248 LEU A C 1
ATOM 1892 O O . LEU A 1 248 ? 1.322 -25.136 11.453 1.00 93.88 248 LEU A O 1
ATOM 1896 N N . THR A 1 249 ? -0.846 -24.737 11.027 1.00 94.56 249 THR A N 1
ATOM 1897 C CA . THR A 1 249 ? -0.760 -24.981 9.583 1.00 94.56 249 THR A CA 1
ATOM 1898 C C . THR A 1 249 ? 0.153 -23.951 8.920 1.00 94.56 249 THR A C 1
ATOM 1900 O O . THR A 1 249 ? 0.069 -22.760 9.208 1.00 94.56 249 THR A O 1
ATOM 1903 N N . THR A 1 250 ? 1.029 -24.405 8.021 1.00 97.25 250 THR A N 1
ATOM 1904 C CA . THR A 1 250 ? 1.882 -23.512 7.221 1.00 97.25 250 THR A CA 1
ATOM 1905 C C . THR A 1 250 ? 1.038 -22.733 6.219 1.00 97.25 250 THR A C 1
ATOM 1907 O O . THR A 1 250 ? 0.182 -23.313 5.554 1.00 97.25 250 THR A O 1
ATOM 1910 N N . HIS A 1 251 ? 1.314 -21.439 6.067 1.00 98.12 251 HIS A N 1
ATOM 1911 C CA . HIS A 1 251 ? 0.647 -20.586 5.084 1.00 98.12 251 HIS A CA 1
ATOM 1912 C C . HIS A 1 251 ? 1.639 -20.037 4.064 1.00 98.12 251 HIS A C 1
ATOM 1914 O O . HIS A 1 251 ? 2.756 -19.660 4.417 1.00 98.12 251 HIS A O 1
ATOM 1920 N N . LEU A 1 252 ? 1.205 -19.975 2.806 1.00 98.06 252 LEU A N 1
ATOM 1921 C CA . LEU A 1 252 ? 1.942 -19.376 1.699 1.00 98.06 252 LEU A CA 1
ATOM 1922 C C . LEU A 1 252 ? 1.135 -18.200 1.148 1.00 98.06 252 LEU A C 1
ATOM 1924 O O . LEU A 1 252 ? -0.093 -18.269 1.092 1.00 98.06 252 LEU A O 1
ATOM 1928 N N . THR A 1 253 ? 1.813 -17.134 0.743 1.00 98.12 253 THR A N 1
ATOM 1929 C CA . THR A 1 253 ? 1.183 -16.056 -0.029 1.00 98.12 253 THR A CA 1
ATOM 1930 C C . THR A 1 253 ? 1.123 -16.415 -1.509 1.00 98.12 253 THR A C 1
ATOM 1932 O O . THR A 1 253 ? 1.820 -17.322 -1.971 1.00 98.12 253 THR A O 1
ATOM 1935 N N . ASP A 1 254 ? 0.381 -15.620 -2.275 1.00 96.88 254 ASP A N 1
ATOM 1936 C CA . ASP A 1 254 ? 0.544 -15.596 -3.724 1.00 96.88 254 ASP A CA 1
ATOM 1937 C C . ASP A 1 254 ? 1.968 -15.181 -4.119 1.00 96.88 254 ASP A C 1
ATOM 1939 O O . ASP A 1 254 ? 2.710 -14.552 -3.349 1.00 96.88 254 ASP A O 1
ATOM 1943 N N . THR A 1 255 ? 2.345 -15.551 -5.342 1.00 97.38 255 THR A N 1
ATOM 1944 C CA . THR A 1 255 ? 3.645 -15.217 -5.916 1.00 97.38 255 THR A CA 1
ATOM 1945 C C . THR A 1 255 ? 3.646 -13.805 -6.497 1.00 97.38 255 THR A C 1
ATOM 1947 O O . THR A 1 255 ? 2.806 -13.481 -7.337 1.00 97.38 255 THR A O 1
ATOM 1950 N N . VAL A 1 256 ? 4.637 -12.998 -6.126 1.00 97.44 256 VAL A N 1
ATOM 1951 C CA . VAL A 1 256 ? 4.922 -11.686 -6.724 1.00 97.44 256 VAL A CA 1
ATOM 1952 C C . VAL A 1 256 ? 6.157 -11.761 -7.622 1.00 97.44 256 VAL A C 1
ATOM 1954 O O . VAL A 1 256 ? 7.052 -12.574 -7.391 1.00 97.44 256 VAL A O 1
ATOM 1957 N N . GLU A 1 257 ? 6.220 -10.914 -8.646 1.00 98.00 257 GLU A N 1
ATOM 1958 C CA . GLU A 1 257 ? 7.352 -10.834 -9.575 1.00 98.00 257 GLU A CA 1
ATOM 1959 C C . GLU A 1 257 ? 8.092 -9.503 -9.415 1.00 98.00 257 GLU A C 1
ATOM 1961 O O . GLU A 1 257 ? 7.478 -8.437 -9.400 1.00 98.00 257 GLU A O 1
ATOM 1966 N N . ILE A 1 258 ? 9.422 -9.570 -9.355 1.00 97.88 258 ILE A N 1
ATOM 1967 C CA . ILE A 1 258 ? 10.303 -8.421 -9.566 1.00 97.88 258 ILE A CA 1
ATOM 1968 C C . ILE A 1 258 ? 11.035 -8.628 -10.888 1.00 97.88 258 ILE A C 1
ATOM 1970 O O . ILE A 1 258 ? 11.851 -9.541 -11.003 1.00 97.88 258 ILE A O 1
ATOM 1974 N N . SER A 1 259 ? 10.764 -7.769 -11.872 1.00 95.19 259 SER A N 1
ATOM 1975 C CA . SER A 1 259 ? 11.328 -7.884 -13.220 1.00 95.19 259 SER A CA 1
ATOM 1976 C C . SER A 1 259 ? 12.260 -6.727 -13.584 1.00 95.19 259 SER A C 1
ATOM 1978 O O . SER A 1 259 ? 12.043 -5.549 -13.252 1.00 95.19 259 SER A O 1
ATOM 1980 N N . ARG A 1 260 ? 13.323 -7.063 -14.317 1.00 94.31 260 ARG A N 1
ATOM 1981 C CA . ARG A 1 260 ? 14.211 -6.111 -14.996 1.00 94.31 260 ARG A CA 1
ATOM 1982 C C . ARG A 1 260 ? 14.193 -6.340 -16.500 1.00 94.31 260 ARG A C 1
ATOM 1984 O O . ARG A 1 260 ? 15.238 -6.509 -17.126 1.00 94.31 260 ARG A O 1
ATOM 1991 N N . THR A 1 261 ? 12.991 -6.305 -17.069 1.00 92.19 261 THR A N 1
ATOM 1992 C CA . THR A 1 261 ? 12.785 -6.347 -18.517 1.00 92.19 261 THR A CA 1
ATOM 1993 C C . THR A 1 261 ? 13.524 -5.182 -19.184 1.00 92.19 261 THR A C 1
ATOM 1995 O O . THR A 1 261 ? 13.369 -4.038 -18.736 1.00 92.19 261 THR A O 1
ATOM 1998 N N . PRO A 1 262 ? 14.343 -5.440 -20.217 1.00 95.75 262 PRO A N 1
ATOM 1999 C CA . PRO A 1 262 ? 15.017 -4.393 -20.968 1.00 95.75 262 PRO A CA 1
ATOM 2000 C C . PRO A 1 262 ? 14.004 -3.552 -21.741 1.00 95.75 262 PRO A C 1
ATOM 2002 O O . PRO A 1 262 ? 13.070 -4.080 -22.345 1.00 95.75 262 PRO A O 1
ATOM 2005 N N . THR A 1 263 ? 14.162 -2.236 -21.709 1.00 96.12 263 THR A N 1
ATOM 2006 C CA . THR A 1 263 ? 13.230 -1.293 -22.335 1.00 96.12 263 THR A CA 1
ATOM 2007 C C . THR A 1 263 ? 14.004 -0.199 -23.045 1.00 96.12 263 THR A C 1
ATOM 2009 O O . THR A 1 263 ? 14.978 0.325 -22.504 1.00 96.12 263 THR A O 1
ATOM 2012 N N . ILE A 1 264 ? 13.541 0.148 -24.243 1.00 98.06 264 ILE A N 1
ATOM 2013 C CA . ILE A 1 264 ? 13.985 1.305 -25.015 1.00 98.06 264 ILE A CA 1
ATOM 2014 C C . ILE A 1 264 ? 12.843 2.319 -24.981 1.00 98.06 264 ILE A C 1
ATOM 2016 O O . ILE A 1 264 ? 11.694 1.961 -25.229 1.00 98.06 264 ILE A O 1
ATOM 2020 N N . THR A 1 265 ? 13.158 3.574 -24.686 1.00 97.81 265 THR A N 1
ATOM 2021 C CA . THR A 1 265 ? 12.184 4.667 -24.675 1.00 97.81 265 THR A CA 1
ATOM 2022 C C . THR A 1 265 ? 12.623 5.720 -25.675 1.00 97.81 265 THR A C 1
ATOM 2024 O O . THR A 1 265 ? 13.686 6.319 -25.513 1.00 97.81 265 THR A O 1
ATOM 2027 N N . VAL A 1 266 ? 11.787 5.962 -26.682 1.00 97.50 266 VAL A N 1
ATOM 2028 C CA . VAL A 1 266 ? 11.952 7.026 -27.677 1.00 97.50 266 VAL A CA 1
ATOM 2029 C C . VAL A 1 266 ? 10.927 8.119 -27.382 1.00 97.50 266 VAL A C 1
ATOM 2031 O O . VAL A 1 266 ? 9.755 7.823 -27.160 1.00 97.50 266 VAL A O 1
ATOM 2034 N N . SER A 1 267 ? 11.357 9.379 -27.356 1.00 97.38 267 SER A N 1
ATOM 2035 C CA . SER A 1 267 ? 10.482 10.530 -27.120 1.00 97.38 267 SER A CA 1
ATOM 2036 C C . SER A 1 267 ? 10.775 11.656 -28.106 1.00 97.38 267 SER A C 1
ATOM 2038 O O . SER A 1 267 ? 11.933 11.998 -28.354 1.00 97.38 267 SER A O 1
ATOM 2040 N N . GLY A 1 268 ? 9.712 12.245 -28.649 1.00 93.75 268 GLY A N 1
ATOM 2041 C CA . GLY A 1 268 ? 9.759 13.232 -29.724 1.00 93.75 268 GLY A CA 1
ATOM 2042 C C . GLY A 1 268 ? 9.195 12.692 -31.038 1.00 93.75 268 GLY A C 1
ATOM 2043 O O . GLY A 1 268 ? 9.003 11.493 -31.222 1.00 93.75 268 GLY A O 1
ATOM 2044 N N . THR A 1 269 ? 8.894 13.600 -31.961 1.00 90.81 269 THR A N 1
ATOM 2045 C CA . THR A 1 269 ? 8.349 13.273 -33.282 1.00 90.81 269 THR A CA 1
ATOM 2046 C C . THR A 1 269 ? 9.109 14.065 -34.332 1.00 90.81 269 THR A C 1
ATOM 2048 O O . THR A 1 269 ? 9.309 15.267 -34.182 1.00 90.81 269 THR A O 1
ATOM 2051 N N . LEU A 1 270 ? 9.541 13.390 -35.395 1.00 91.94 270 LEU A N 1
ATOM 2052 C CA . LEU A 1 270 ? 10.376 14.000 -36.432 1.00 91.94 270 LEU A CA 1
ATOM 2053 C C . LEU A 1 270 ? 9.565 14.748 -37.499 1.00 91.94 270 LEU A C 1
ATOM 2055 O O . LEU A 1 270 ? 10.075 15.696 -38.096 1.00 91.94 270 LEU A O 1
ATOM 2059 N N . GLY A 1 271 ? 8.303 14.361 -37.707 1.00 88.19 271 GLY A N 1
ATOM 2060 C CA . GLY A 1 271 ? 7.481 14.880 -38.801 1.00 88.19 271 GLY A CA 1
ATOM 2061 C C . GLY A 1 271 ? 8.112 14.611 -40.172 1.00 88.19 271 GLY A C 1
ATOM 2062 O O . GLY A 1 271 ? 8.962 13.734 -40.322 1.00 88.19 271 GLY A O 1
ATOM 2063 N N . THR A 1 272 ? 7.695 15.367 -41.185 1.00 91.62 272 THR A N 1
ATOM 2064 C CA . THR A 1 272 ? 8.270 15.282 -42.534 1.00 91.62 272 THR A CA 1
ATOM 2065 C C . THR A 1 272 ? 9.598 16.036 -42.610 1.00 91.62 272 THR A C 1
ATOM 2067 O O . THR A 1 272 ? 9.703 17.182 -42.163 1.00 91.62 272 THR A O 1
ATOM 2070 N N . LEU A 1 273 ? 10.606 15.405 -43.214 1.00 93.81 273 LEU A N 1
ATOM 2071 C CA . LEU A 1 273 ? 11.883 16.033 -43.552 1.00 93.81 273 LEU A CA 1
ATOM 2072 C C . LEU A 1 273 ? 11.850 16.487 -45.014 1.00 93.81 273 LEU A C 1
ATOM 2074 O O . LEU A 1 273 ? 11.586 15.678 -45.900 1.00 93.81 273 LEU A O 1
ATOM 2078 N N . THR A 1 274 ? 12.150 17.762 -45.264 1.00 92.50 274 THR A N 1
ATOM 2079 C CA . THR A 1 274 ? 12.178 18.334 -46.619 1.00 92.50 274 THR A CA 1
ATOM 2080 C C . THR A 1 274 ? 13.577 18.841 -46.938 1.00 92.50 274 THR A C 1
ATOM 2082 O O . THR A 1 274 ? 14.097 19.717 -46.243 1.00 92.50 274 THR A O 1
ATOM 2085 N N . GLN A 1 275 ? 14.179 18.282 -47.985 1.00 93.06 275 GLN A N 1
ATOM 2086 C CA . GLN A 1 275 ? 15.476 18.682 -48.525 1.00 93.06 275 GLN A CA 1
ATOM 2087 C C . GLN A 1 275 ? 15.268 19.526 -49.794 1.00 93.06 275 GLN A C 1
ATOM 2089 O O . GLN A 1 275 ? 14.411 19.199 -50.612 1.00 93.06 275 GLN A O 1
ATOM 2094 N N . TYR A 1 276 ? 16.054 20.593 -49.966 1.00 86.81 276 TYR A N 1
ATOM 2095 C CA . TYR A 1 276 ? 16.062 21.432 -51.175 1.00 86.81 276 TYR A CA 1
ATOM 2096 C C . TYR A 1 276 ? 17.410 21.305 -51.905 1.00 86.81 276 TYR A C 1
ATOM 2098 O O . TYR A 1 276 ? 18.370 20.789 -51.341 1.00 86.81 276 TYR A O 1
ATOM 2106 N N . ALA A 1 277 ? 17.503 21.798 -53.144 1.00 77.12 277 ALA A N 1
ATOM 2107 C CA . ALA A 1 277 ? 18.623 21.537 -54.063 1.00 77.12 277 ALA A CA 1
ATOM 2108 C C . ALA A 1 277 ? 20.038 21.894 -53.548 1.00 77.12 277 ALA A C 1
ATOM 2110 O O . ALA A 1 277 ? 21.017 21.390 -54.087 1.00 77.12 277 ALA A O 1
ATOM 2111 N N . ASN A 1 278 ? 20.163 22.720 -52.502 1.00 76.44 278 ASN A N 1
ATOM 2112 C CA . ASN A 1 278 ? 21.439 23.277 -52.039 1.00 76.44 278 ASN A CA 1
ATOM 2113 C C . ASN A 1 278 ? 21.886 22.763 -50.659 1.00 76.44 278 ASN A C 1
ATOM 2115 O O . ASN A 1 278 ? 22.550 23.488 -49.920 1.00 76.44 278 ASN A O 1
ATOM 2119 N N . GLY A 1 279 ? 21.521 21.536 -50.282 1.00 88.06 279 GLY A N 1
ATOM 2120 C CA . GLY A 1 279 ? 22.043 20.916 -49.063 1.00 88.06 279 GLY A CA 1
ATOM 2121 C C . GLY A 1 279 ? 21.073 19.954 -48.385 1.00 88.06 279 GLY A C 1
ATOM 2122 O O . GLY A 1 279 ? 20.035 19.625 -48.956 1.00 88.06 279 GLY A O 1
ATOM 2123 N N . PRO A 1 280 ? 21.406 19.483 -47.173 1.00 94.88 280 PRO A N 1
ATOM 2124 C CA . PRO A 1 280 ? 20.540 18.605 -46.397 1.00 94.88 280 PRO A CA 1
ATOM 2125 C C . PRO A 1 280 ? 19.283 19.335 -45.898 1.00 94.88 280 PRO A C 1
ATOM 2127 O O . PRO A 1 280 ? 19.224 20.566 -45.864 1.00 94.88 280 PRO A O 1
ATOM 2130 N N . SER A 1 281 ? 18.276 18.580 -45.453 1.00 95.62 281 SER A N 1
ATOM 2131 C CA . SER A 1 281 ? 17.121 19.156 -44.760 1.00 95.62 281 SER A CA 1
ATOM 2132 C C . SER A 1 281 ? 17.532 19.844 -43.456 1.00 95.62 281 SER A C 1
ATOM 2134 O O . SER A 1 281 ? 18.565 19.529 -42.857 1.00 95.62 281 SER A O 1
ATOM 2136 N N . ALA A 1 282 ? 16.656 20.710 -42.938 1.00 94.25 282 ALA A N 1
ATOM 2137 C CA . ALA A 1 282 ? 16.766 21.155 -41.553 1.00 94.25 282 ALA A CA 1
ATOM 2138 C C . ALA A 1 282 ? 16.802 19.937 -40.614 1.00 94.25 282 ALA A C 1
ATOM 2140 O O . ALA A 1 282 ? 16.012 18.999 -40.777 1.00 94.25 282 ALA A O 1
ATOM 2141 N N . ALA A 1 283 ? 17.716 19.958 -39.644 1.00 96.12 283 ALA A N 1
ATOM 2142 C CA . ALA A 1 283 ? 17.812 18.897 -38.657 1.00 96.12 283 ALA A CA 1
ATOM 2143 C C . ALA A 1 283 ? 16.580 18.908 -37.739 1.00 96.12 283 ALA A C 1
ATOM 2145 O O . ALA A 1 283 ? 16.087 19.959 -37.315 1.00 96.12 283 ALA A O 1
ATOM 2146 N N . ARG A 1 284 ? 16.090 17.716 -37.420 1.00 97.06 284 ARG A N 1
ATOM 2147 C CA . ARG A 1 284 ? 15.079 17.458 -36.393 1.00 97.06 284 ARG A CA 1
ATOM 2148 C C . ARG A 1 284 ? 15.712 16.634 -35.286 1.00 97.06 284 ARG A C 1
ATOM 2150 O O . ARG A 1 284 ? 16.719 15.976 -35.522 1.00 97.06 284 ARG A O 1
ATOM 2157 N N . ILE A 1 285 ? 15.137 16.678 -34.090 1.00 97.50 285 ILE A N 1
ATOM 2158 C CA . ILE A 1 285 ? 15.671 15.946 -32.943 1.00 97.50 285 ILE A CA 1
ATOM 2159 C C . ILE A 1 285 ? 14.606 15.072 -32.300 1.00 97.50 285 ILE A C 1
ATOM 2161 O O . ILE A 1 285 ? 13.424 15.413 -32.280 1.00 97.50 285 ILE A O 1
ATOM 2165 N N . TYR A 1 286 ? 15.058 13.967 -31.734 1.00 97.94 286 TYR A N 1
ATOM 2166 C CA . TYR A 1 286 ? 14.313 13.172 -30.773 1.00 97.94 286 TYR A CA 1
ATOM 2167 C C . TYR A 1 286 ? 15.277 12.702 -29.683 1.00 97.94 286 TYR A C 1
ATOM 2169 O O . TYR A 1 286 ? 16.493 12.857 -29.804 1.00 97.94 286 TYR A O 1
ATOM 2177 N N . THR A 1 287 ? 14.745 12.152 -28.599 1.00 98.25 287 THR A N 1
ATOM 2178 C CA . THR A 1 287 ? 15.559 11.567 -27.532 1.00 98.25 287 THR A CA 1
ATOM 2179 C C . THR A 1 287 ? 15.323 10.074 -27.438 1.00 98.25 287 THR A C 1
ATOM 2181 O O . THR A 1 287 ? 14.213 9.589 -27.661 1.00 98.25 287 THR A O 1
ATOM 2184 N N . VAL A 1 288 ? 16.377 9.348 -27.086 1.00 98.12 288 VAL A N 1
ATOM 2185 C CA . VAL A 1 288 ? 16.313 7.926 -26.778 1.00 98.12 288 VAL A CA 1
ATOM 2186 C C . VAL A 1 288 ? 16.978 7.654 -25.437 1.00 98.12 288 VAL A C 1
ATOM 2188 O O . VAL A 1 288 ? 17.983 8.269 -25.087 1.00 98.12 288 VAL A O 1
ATOM 2191 N N . SER A 1 289 ? 16.402 6.748 -24.662 1.00 98.06 289 SER A N 1
ATOM 2192 C CA . SER A 1 289 ? 16.955 6.259 -23.399 1.00 98.06 289 SER A CA 1
ATOM 2193 C C . SER A 1 289 ? 16.681 4.766 -23.267 1.00 98.06 289 SER A C 1
ATOM 2195 O O . SER A 1 289 ? 15.877 4.202 -24.014 1.00 98.06 289 SER A O 1
ATOM 2197 N N . GLY A 1 290 ? 17.360 4.110 -22.332 1.00 97.19 290 GLY A N 1
ATOM 2198 C CA . GLY A 1 290 ? 17.200 2.678 -22.123 1.00 97.19 290 GLY A CA 1
ATOM 2199 C C . GLY A 1 290 ? 17.359 2.275 -20.669 1.00 97.19 290 GLY A C 1
ATOM 2200 O O . GLY A 1 290 ? 18.196 2.823 -19.952 1.00 97.19 290 GLY A O 1
ATOM 2201 N N . ALA A 1 291 ? 16.571 1.290 -20.250 1.00 95.12 291 ALA A N 1
ATOM 2202 C CA . ALA A 1 291 ? 16.590 0.730 -18.906 1.00 95.12 291 ALA A CA 1
ATOM 2203 C C . ALA A 1 291 ? 16.741 -0.792 -18.955 1.00 95.12 291 ALA A C 1
ATOM 2205 O O . ALA A 1 291 ? 16.163 -1.459 -19.810 1.00 95.12 291 ALA A O 1
ATOM 2206 N N . ASN A 1 292 ? 17.496 -1.343 -18.005 1.00 94.94 292 ASN A N 1
ATOM 2207 C CA . ASN A 1 292 ? 17.841 -2.765 -17.916 1.00 94.94 292 ASN A CA 1
ATOM 2208 C C . ASN A 1 292 ? 18.464 -3.342 -19.202 1.00 94.94 292 ASN A C 1
ATOM 2210 O O . ASN A 1 292 ? 18.316 -4.529 -19.468 1.00 94.94 292 ASN A O 1
ATOM 2214 N N . LEU A 1 293 ? 19.161 -2.531 -20.001 1.00 96.19 293 LEU A N 1
ATOM 2215 C CA . LEU A 1 293 ? 19.797 -3.004 -21.229 1.00 96.19 293 LEU A CA 1
ATOM 2216 C C . LEU A 1 293 ? 20.971 -3.942 -20.914 1.00 96.19 293 LEU A C 1
ATOM 2218 O O . LEU A 1 293 ? 21.807 -3.653 -20.056 1.00 96.19 293 LEU A O 1
ATOM 2222 N N . THR A 1 294 ? 21.050 -5.065 -21.621 1.00 95.75 294 THR A N 1
ATOM 2223 C CA . THR A 1 294 ? 22.185 -6.002 -21.539 1.00 95.75 294 THR A CA 1
ATOM 2224 C C . THR A 1 294 ? 23.193 -5.785 -22.661 1.00 95.75 294 THR A C 1
ATOM 2226 O O . THR A 1 294 ? 24.361 -6.119 -22.504 1.00 95.75 294 THR A O 1
ATOM 2229 N N . ASN A 1 295 ? 22.751 -5.185 -23.765 1.00 96.44 295 ASN A N 1
ATOM 2230 C CA . ASN A 1 295 ? 23.554 -4.872 -24.937 1.00 96.44 295 ASN A CA 1
ATOM 2231 C C . ASN A 1 295 ? 23.540 -3.363 -25.205 1.00 96.44 295 ASN A C 1
ATOM 2233 O O . ASN A 1 295 ? 22.736 -2.621 -24.639 1.00 96.44 295 ASN A O 1
ATOM 2237 N N . SER A 1 296 ? 24.430 -2.907 -26.082 1.00 97.44 296 SER A N 1
ATOM 2238 C CA . SER A 1 296 ? 24.355 -1.553 -26.637 1.00 97.44 296 SER A CA 1
ATOM 2239 C C . SER A 1 296 ? 23.039 -1.346 -27.395 1.00 97.44 296 SER A C 1
ATOM 2241 O O . SER A 1 296 ? 22.405 -2.306 -27.843 1.00 97.44 296 SER A O 1
ATOM 2243 N N . LEU A 1 297 ? 22.621 -0.090 -27.530 1.00 98.31 297 LEU A N 1
ATOM 2244 C CA . LEU A 1 297 ? 21.508 0.290 -28.391 1.00 98.31 297 LEU A CA 1
ATOM 2245 C C . LEU A 1 297 ? 22.027 0.569 -29.801 1.00 98.31 297 LEU A C 1
ATOM 2247 O O . LEU A 1 297 ? 22.890 1.425 -29.977 1.00 98.31 297 LEU A O 1
ATOM 2251 N N . THR A 1 298 ? 21.461 -0.095 -30.802 1.00 98.44 298 THR A N 1
ATOM 2252 C CA . THR A 1 298 ? 21.737 0.174 -32.214 1.00 98.44 298 THR A CA 1
ATOM 2253 C C . THR A 1 298 ? 20.573 0.936 -32.836 1.00 98.44 298 THR A C 1
ATOM 2255 O O . THR A 1 298 ? 19.433 0.467 -32.815 1.00 98.44 298 THR A O 1
ATOM 2258 N N . ILE A 1 299 ? 20.873 2.105 -33.402 1.00 98.38 299 ILE A N 1
ATOM 2259 C CA . ILE A 1 299 ? 19.937 2.975 -34.117 1.00 98.38 299 ILE A CA 1
ATOM 2260 C C . ILE A 1 299 ? 20.239 2.859 -35.604 1.00 98.38 299 ILE A C 1
ATOM 2262 O O . ILE A 1 299 ? 21.317 3.257 -36.039 1.00 98.38 299 ILE A O 1
ATOM 2266 N N . THR A 1 300 ? 19.296 2.336 -36.381 1.00 98.19 300 THR A N 1
ATOM 2267 C CA . THR A 1 300 ? 19.469 2.156 -37.828 1.00 98.19 300 THR A CA 1
ATOM 2268 C C . THR A 1 300 ? 18.580 3.146 -38.574 1.00 98.19 300 THR A C 1
ATOM 2270 O O . THR A 1 300 ? 17.355 3.055 -38.444 1.00 98.19 300 THR A O 1
ATOM 2273 N N . PRO A 1 301 ? 19.154 4.105 -39.323 1.00 97.25 301 PRO A N 1
ATOM 2274 C CA . PRO A 1 301 ? 18.367 5.017 -40.138 1.00 97.25 301 PRO A CA 1
ATOM 2275 C C . PRO A 1 301 ? 17.881 4.320 -41.423 1.00 97.25 301 PRO A C 1
ATOM 2277 O O . PRO A 1 301 ? 18.555 3.416 -41.925 1.00 97.25 301 PRO A O 1
ATOM 2280 N N . PRO A 1 302 ? 16.732 4.729 -41.990 1.00 96.31 302 PRO A N 1
ATOM 2281 C CA . PRO A 1 302 ? 16.315 4.271 -43.309 1.00 96.31 302 PRO A CA 1
ATOM 2282 C C . PRO A 1 302 ? 17.164 4.921 -44.414 1.00 96.31 302 PRO A C 1
ATOM 2284 O O . PRO A 1 302 ? 17.895 5.888 -44.188 1.00 96.31 302 PRO A O 1
ATOM 2287 N N . ALA A 1 303 ? 17.039 4.411 -45.640 1.00 93.62 303 ALA A N 1
ATOM 2288 C CA . ALA A 1 303 ? 17.763 4.944 -46.790 1.00 93.62 303 ALA A CA 1
ATOM 2289 C C . ALA A 1 303 ? 17.515 6.454 -46.985 1.00 93.62 303 ALA A C 1
ATOM 2291 O O . ALA A 1 303 ? 16.381 6.929 -46.927 1.00 93.62 303 ALA A O 1
ATOM 2292 N N . GLY A 1 304 ? 18.595 7.201 -47.231 1.00 92.50 304 GLY A N 1
ATOM 2293 C CA . GLY A 1 304 ? 18.571 8.650 -47.458 1.00 92.50 304 GLY A CA 1
ATOM 2294 C C . GLY A 1 304 ? 18.506 9.516 -46.194 1.00 92.50 304 GLY A C 1
ATOM 2295 O O . GLY A 1 304 ? 18.676 10.734 -46.282 1.00 92.50 304 GLY A O 1
ATOM 2296 N N . VAL A 1 305 ? 18.306 8.911 -45.020 1.00 96.38 305 VAL A N 1
ATOM 2297 C CA . VAL A 1 305 ? 18.315 9.607 -43.730 1.00 96.38 305 VAL A CA 1
ATOM 2298 C C . VAL A 1 305 ? 19.689 9.487 -43.080 1.00 96.38 305 VAL A C 1
ATOM 2300 O O . VAL A 1 305 ? 20.265 8.406 -42.983 1.00 96.38 305 VAL A O 1
ATOM 2303 N N . GLU A 1 306 ? 20.197 10.614 -42.594 1.00 97.44 306 GLU A N 1
ATOM 2304 C CA . GLU A 1 306 ? 21.401 10.686 -41.779 1.00 97.44 306 GLU A CA 1
ATOM 2305 C C . GLU A 1 306 ? 21.036 10.969 -40.322 1.00 97.44 306 GLU A C 1
ATOM 2307 O O . GLU A 1 306 ? 20.156 11.785 -40.026 1.00 97.44 306 GLU A O 1
ATOM 2312 N N . ILE A 1 307 ? 21.757 10.328 -39.406 1.00 98.25 307 ILE A N 1
ATOM 2313 C CA . ILE A 1 307 ? 21.604 10.503 -37.962 1.00 98.25 307 ILE A CA 1
ATOM 2314 C C . ILE A 1 307 ? 22.915 10.941 -37.310 1.00 98.25 307 ILE A C 1
ATOM 2316 O O . ILE A 1 307 ? 24.008 10.690 -37.822 1.00 98.25 307 ILE A O 1
ATOM 2320 N N . SER A 1 308 ? 22.792 11.611 -36.166 1.00 98.06 308 SER A N 1
ATOM 2321 C CA . SER A 1 308 ? 23.902 12.150 -35.385 1.00 98.06 308 SER A CA 1
ATOM 2322 C C . SER A 1 308 ? 23.591 12.098 -33.890 1.00 98.06 308 SER A C 1
ATOM 2324 O O . SER A 1 308 ? 22.479 12.418 -33.477 1.00 98.06 308 SER A O 1
ATOM 2326 N N . ASN A 1 309 ? 24.581 11.742 -33.070 1.00 96.56 309 ASN A N 1
ATOM 2327 C CA . ASN A 1 309 ? 24.498 11.753 -31.603 1.00 96.56 309 ASN A CA 1
ATOM 2328 C C . ASN A 1 309 ? 25.365 12.850 -30.952 1.00 96.56 309 ASN A C 1
ATOM 2330 O O . ASN A 1 309 ? 25.534 12.855 -29.736 1.00 96.56 309 ASN A O 1
ATOM 2334 N N . ASN A 1 310 ? 25.932 13.770 -31.741 1.00 95.50 310 ASN A N 1
ATOM 2335 C CA . ASN A 1 310 ? 26.825 14.837 -31.269 1.00 95.50 310 ASN A CA 1
ATOM 2336 C C . ASN A 1 310 ? 26.366 16.231 -31.725 1.00 95.50 310 ASN A C 1
ATOM 2338 O O . ASN A 1 310 ? 27.171 17.090 -32.096 1.00 95.50 310 ASN A O 1
ATOM 2342 N N . GLY A 1 311 ? 25.047 16.438 -31.744 1.00 93.38 311 GLY A N 1
ATOM 2343 C CA . GLY A 1 311 ? 24.444 17.721 -32.104 1.00 93.38 311 GLY A CA 1
ATOM 2344 C C . GLY A 1 311 ? 24.582 18.090 -33.582 1.00 93.38 311 GLY A C 1
ATOM 2345 O O . GLY A 1 311 ? 24.441 19.258 -33.924 1.00 93.38 311 GLY A O 1
ATOM 2346 N N . GLY A 1 312 ? 24.841 17.121 -34.467 1.00 94.50 312 GLY A N 1
ATOM 2347 C CA . GLY A 1 312 ? 25.008 17.372 -35.899 1.00 94.50 312 GLY A CA 1
ATOM 2348 C C . GLY A 1 312 ? 26.422 17.785 -36.311 1.00 94.50 312 GLY A C 1
ATOM 2349 O O . GLY A 1 312 ? 26.591 18.318 -37.407 1.00 94.50 312 GLY A O 1
ATOM 2350 N N . THR A 1 313 ? 27.427 17.535 -35.466 1.00 95.12 313 THR A N 1
ATOM 2351 C CA . THR A 1 313 ? 28.841 17.752 -35.819 1.00 95.12 313 THR A CA 1
ATOM 2352 C C . THR A 1 313 ? 29.320 16.695 -36.818 1.00 95.12 313 THR A C 1
ATOM 2354 O O . THR A 1 313 ? 30.010 17.015 -37.782 1.00 95.12 313 THR A O 1
ATOM 2357 N N . THR A 1 314 ? 28.906 15.438 -36.632 1.00 96.12 314 THR A N 1
ATOM 2358 C CA . THR A 1 314 ? 29.111 14.345 -37.597 1.00 96.12 314 THR A CA 1
ATOM 2359 C C . THR A 1 314 ? 27.781 13.686 -37.945 1.00 96.12 314 THR A C 1
ATOM 2361 O O . THR A 1 314 ? 26.890 13.592 -37.099 1.00 96.12 314 THR A O 1
ATOM 2364 N N . TRP A 1 315 ? 27.651 13.227 -39.191 1.00 97.50 315 TRP A N 1
ATOM 2365 C CA . TRP A 1 315 ? 26.440 12.617 -39.742 1.00 97.50 315 TRP A CA 1
ATOM 2366 C C . TRP A 1 315 ? 26.767 11.255 -40.344 1.00 97.50 315 TRP A C 1
ATOM 2368 O O . TRP A 1 315 ? 27.822 11.088 -40.952 1.00 97.50 315 TRP A O 1
ATOM 2378 N N . SER A 1 316 ? 25.873 10.287 -40.160 1.00 96.06 316 SER A N 1
ATOM 2379 C CA . SER A 1 316 ? 26.055 8.916 -40.633 1.00 96.06 316 SER A CA 1
ATOM 2380 C C . SER A 1 316 ? 24.759 8.369 -41.220 1.00 96.06 316 SER A C 1
ATOM 2382 O O . SER A 1 316 ? 23.692 8.538 -40.631 1.00 96.06 316 SER A O 1
ATOM 2384 N N . THR A 1 317 ? 24.865 7.671 -42.349 1.00 96.00 317 THR A N 1
ATOM 2385 C CA . THR A 1 317 ? 23.818 6.782 -42.883 1.00 96.00 317 THR A CA 1
ATOM 2386 C C . THR A 1 317 ? 23.973 5.343 -42.380 1.00 96.00 317 THR A C 1
ATOM 2388 O O . THR A 1 317 ? 23.072 4.527 -42.546 1.00 96.00 317 THR A O 1
ATOM 2391 N N . ALA A 1 318 ? 25.107 5.014 -41.755 1.00 97.06 318 ALA A N 1
ATOM 2392 C CA . ALA A 1 318 ? 25.332 3.734 -41.094 1.00 97.06 318 ALA A CA 1
ATOM 2393 C C . ALA A 1 318 ? 24.729 3.729 -39.674 1.00 97.06 318 ALA A C 1
ATOM 2395 O O . ALA A 1 318 ? 24.622 4.802 -39.062 1.00 97.06 318 ALA A O 1
ATOM 2396 N N . PRO A 1 319 ? 24.383 2.546 -39.123 1.00 97.62 319 PRO A N 1
ATOM 2397 C CA . PRO A 1 319 ? 23.836 2.442 -37.778 1.00 97.62 319 PRO A CA 1
ATOM 2398 C C . PRO A 1 319 ? 24.734 3.074 -36.709 1.00 97.62 319 PRO A C 1
ATOM 2400 O O . PRO A 1 319 ? 25.946 2.852 -36.690 1.00 97.62 319 PRO A O 1
ATOM 2403 N N . LEU A 1 320 ? 24.132 3.816 -35.779 1.00 97.44 320 LEU A N 1
ATOM 2404 C CA . LEU A 1 320 ? 24.817 4.304 -34.582 1.00 97.44 320 LEU A CA 1
ATOM 2405 C C . LEU A 1 320 ? 24.708 3.268 -33.466 1.00 97.44 320 LEU A C 1
ATOM 2407 O O . LEU A 1 320 ? 23.621 2.765 -33.191 1.00 97.44 320 LEU A O 1
ATOM 2411 N N . VAL A 1 321 ? 25.822 2.990 -32.790 1.00 97.69 321 VAL A N 1
ATOM 2412 C CA . VAL A 1 321 ? 25.866 2.098 -31.625 1.00 97.69 321 VAL A CA 1
ATOM 2413 C C . VAL A 1 321 ? 26.131 2.931 -30.378 1.00 97.69 321 VAL A C 1
ATOM 2415 O O . VAL A 1 321 ? 27.205 3.509 -30.224 1.00 97.69 321 VAL A O 1
ATOM 2418 N N . LEU A 1 322 ? 25.147 2.996 -29.486 1.00 97.62 322 LEU A N 1
ATOM 2419 C CA . LEU A 1 322 ? 25.233 3.706 -28.216 1.00 97.62 322 LEU A CA 1
ATOM 2420 C C . LEU A 1 322 ? 25.482 2.697 -27.084 1.00 97.62 322 LEU A C 1
ATOM 2422 O O . LEU A 1 322 ? 24.610 1.862 -26.817 1.00 97.62 322 LEU A O 1
ATOM 2426 N N . PRO A 1 323 ? 26.652 2.729 -26.419 1.00 96.75 323 PRO A N 1
ATOM 2427 C CA . PRO A 1 323 ? 26.924 1.832 -25.306 1.00 96.75 323 PRO A CA 1
ATOM 2428 C C . PRO A 1 323 ? 26.052 2.185 -24.098 1.00 96.75 323 PRO A C 1
ATOM 2430 O O . PRO A 1 323 ? 25.820 3.355 -23.794 1.00 96.75 323 PRO A O 1
ATOM 2433 N N . GLN A 1 324 ? 25.591 1.158 -23.387 1.00 94.88 324 GLN A N 1
ATOM 2434 C CA . GLN A 1 324 ? 24.969 1.320 -22.074 1.00 94.88 324 GLN A CA 1
ATOM 2435 C C . GLN A 1 324 ? 26.036 1.304 -20.973 1.00 94.88 324 GLN A C 1
ATOM 2437 O O . GLN A 1 324 ? 27.078 0.663 -21.122 1.00 94.88 324 GLN A O 1
ATOM 2442 N N . ALA A 1 325 ? 25.746 1.959 -19.851 1.00 94.56 325 ALA A N 1
ATOM 2443 C CA . ALA A 1 325 ? 26.510 1.838 -18.617 1.00 94.56 325 ALA A CA 1
ATOM 2444 C C . ALA A 1 325 ? 25.573 1.419 -17.477 1.00 94.56 325 ALA A C 1
ATOM 2446 O O . ALA A 1 325 ? 24.512 2.011 -17.285 1.00 94.56 325 ALA A O 1
ATOM 2447 N N . ASN A 1 326 ? 25.957 0.398 -16.704 1.00 91.06 326 ASN A N 1
ATOM 2448 C CA . ASN A 1 326 ? 25.159 -0.123 -15.583 1.00 91.06 326 ASN A CA 1
ATOM 2449 C C . ASN A 1 326 ? 23.706 -0.455 -15.975 1.00 91.06 326 ASN A C 1
ATOM 2451 O O . ASN A 1 326 ? 22.742 -0.099 -15.295 1.00 91.06 326 ASN A O 1
ATOM 2455 N N . ASN A 1 327 ? 23.555 -1.121 -17.119 1.00 94.19 327 ASN A N 1
ATOM 2456 C CA . ASN A 1 327 ? 22.289 -1.481 -17.751 1.00 94.19 327 ASN A CA 1
ATOM 2457 C C . ASN A 1 327 ? 21.379 -0.294 -18.085 1.00 94.19 327 ASN A C 1
ATOM 2459 O O . ASN A 1 327 ? 20.167 -0.465 -18.228 1.00 94.19 327 ASN A O 1
ATOM 2463 N N . THR A 1 328 ? 21.945 0.903 -18.198 1.00 94.88 328 THR A N 1
ATOM 2464 C CA . THR A 1 328 ? 21.211 2.137 -18.456 1.00 94.88 328 THR A CA 1
ATOM 2465 C C . THR A 1 328 ? 21.844 2.861 -19.634 1.00 94.88 328 THR A C 1
ATOM 2467 O O . THR A 1 328 ? 23.062 3.012 -19.711 1.00 94.88 328 THR A O 1
ATOM 2470 N N . LEU A 1 329 ? 21.009 3.329 -20.554 1.00 97.12 329 LEU A N 1
ATOM 2471 C CA . LEU A 1 329 ? 21.393 4.340 -21.529 1.00 97.12 329 LEU A CA 1
ATOM 2472 C C . LEU A 1 329 ? 20.764 5.655 -21.077 1.00 97.12 329 LEU A C 1
ATOM 2474 O O . LEU A 1 329 ? 19.537 5.784 -21.063 1.00 97.12 329 LEU A O 1
ATOM 2478 N N . ALA A 1 330 ? 21.610 6.610 -20.688 1.00 96.62 330 ALA A N 1
ATOM 2479 C CA . ALA A 1 330 ? 21.166 7.954 -20.349 1.00 96.62 330 ALA A CA 1
ATOM 2480 C C . ALA A 1 330 ? 20.452 8.598 -21.546 1.00 96.62 330 ALA A C 1
ATOM 2482 O O . ALA A 1 330 ? 20.767 8.300 -22.701 1.00 96.62 330 ALA A O 1
ATOM 2483 N N . THR A 1 331 ? 19.501 9.490 -21.267 1.00 97.62 331 THR A N 1
ATOM 2484 C CA . THR A 1 331 ? 18.770 10.218 -22.306 1.00 97.62 331 THR A CA 1
ATOM 2485 C C . THR A 1 331 ? 19.743 10.889 -23.269 1.00 97.62 331 THR A C 1
ATOM 2487 O O . THR A 1 331 ? 20.486 11.791 -22.892 1.00 97.62 331 THR A O 1
ATOM 2490 N N . THR A 1 332 ? 19.731 10.423 -24.514 1.00 97.94 332 THR A N 1
ATOM 2491 C CA . THR A 1 332 ? 20.627 10.857 -25.584 1.00 97.94 332 THR A CA 1
ATOM 2492 C C . THR A 1 332 ? 19.804 11.524 -26.673 1.00 97.94 332 THR A C 1
ATOM 2494 O O . THR A 1 332 ? 18.823 10.954 -27.155 1.00 97.94 332 THR A O 1
ATOM 2497 N N . THR A 1 333 ? 20.198 12.732 -27.066 1.00 98.06 333 THR A N 1
ATOM 2498 C CA . THR A 1 333 ? 19.576 13.454 -28.179 1.00 98.06 333 THR A CA 1
ATOM 2499 C C . THR A 1 333 ? 20.138 12.953 -29.501 1.00 98.06 333 THR A C 1
ATOM 2501 O O . THR A 1 333 ? 21.354 12.928 -29.690 1.00 98.06 333 THR A O 1
ATOM 2504 N N . ILE A 1 334 ? 19.248 12.599 -30.423 1.00 98.38 334 ILE A N 1
ATOM 2505 C CA . ILE A 1 334 ? 19.585 12.187 -31.781 1.00 98.38 334 ILE A CA 1
ATOM 2506 C C . ILE A 1 334 ? 19.079 13.245 -32.748 1.00 98.38 334 ILE A C 1
ATOM 2508 O O . ILE A 1 334 ? 17.881 13.527 -32.801 1.00 98.38 334 ILE A O 1
ATOM 2512 N N . SER A 1 335 ? 20.001 13.817 -33.516 1.00 98.19 335 SER A N 1
ATOM 2513 C CA . SER A 1 335 ? 19.683 14.698 -34.633 1.00 98.19 335 SER A CA 1
ATOM 2514 C C . SER A 1 335 ? 19.507 13.876 -35.903 1.00 98.19 335 SER A C 1
ATOM 2516 O O . SER A 1 335 ? 20.272 12.952 -36.166 1.00 98.19 335 SER A O 1
ATOM 2518 N N . VAL A 1 336 ? 18.508 14.232 -36.702 1.00 97.94 336 VAL A N 1
ATOM 2519 C CA . VAL A 1 336 ? 18.096 13.529 -37.918 1.00 97.94 336 VAL A CA 1
ATOM 2520 C C . VAL A 1 336 ? 1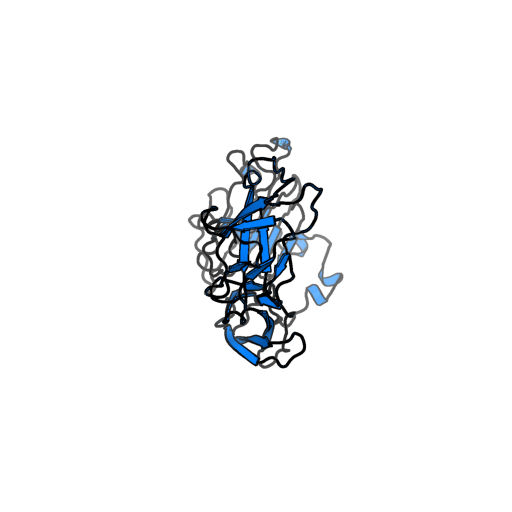7.938 14.533 -39.046 1.00 97.94 336 VAL A C 1
ATOM 2522 O O . VAL A 1 336 ? 17.341 15.593 -38.847 1.00 97.94 336 VAL A O 1
ATOM 2525 N N . ARG A 1 337 ? 18.425 14.198 -40.239 1.00 96.88 337 ARG A N 1
ATOM 2526 C CA . ARG A 1 337 ? 18.173 14.979 -41.455 1.00 96.88 337 ARG A CA 1
ATOM 2527 C C . ARG A 1 337 ? 18.052 14.075 -42.678 1.00 96.88 337 ARG A C 1
ATOM 2529 O O . ARG A 1 337 ? 18.574 12.965 -42.687 1.00 96.88 337 ARG A O 1
ATOM 2536 N N . LEU A 1 338 ? 17.381 14.568 -43.710 1.00 95.88 338 LEU A N 1
ATOM 2537 C CA . LEU A 1 338 ? 17.382 13.968 -45.041 1.00 95.88 338 LEU A CA 1
ATOM 2538 C C . LEU A 1 338 ? 18.543 14.570 -45.837 1.00 95.88 338 LEU A C 1
ATOM 2540 O O . LEU A 1 338 ? 18.672 15.796 -45.897 1.00 95.88 338 LEU A O 1
ATOM 2544 N N . ASN A 1 339 ? 19.385 13.726 -46.425 1.00 94.75 339 ASN A N 1
ATOM 2545 C CA . ASN A 1 339 ? 20.501 14.170 -47.253 1.00 94.75 339 ASN A CA 1
ATOM 2546 C C . ASN A 1 339 ? 20.746 13.169 -48.384 1.00 94.75 339 ASN A C 1
ATOM 2548 O O . ASN A 1 339 ? 21.376 12.130 -48.202 1.00 94.75 339 ASN A O 1
ATOM 2552 N N . THR A 1 340 ? 20.200 13.472 -49.555 1.00 92.06 340 THR A N 1
ATOM 2553 C CA . THR A 1 340 ? 20.187 12.579 -50.715 1.00 92.06 340 THR A CA 1
ATOM 2554 C C . THR A 1 340 ? 20.673 13.304 -51.962 1.00 92.06 340 THR A C 1
ATOM 2556 O O . THR A 1 340 ? 20.458 14.508 -52.110 1.00 92.06 340 THR A O 1
ATOM 2559 N N . ALA A 1 341 ? 21.342 12.569 -52.855 1.00 88.25 341 ALA A N 1
ATOM 2560 C CA . ALA A 1 341 ? 21.767 13.076 -54.162 1.00 88.25 341 ALA A CA 1
ATOM 2561 C C . ALA A 1 341 ? 20.670 12.928 -55.233 1.00 88.25 341 ALA A C 1
ATOM 2563 O O . ALA A 1 341 ? 20.649 13.674 -56.208 1.00 88.25 341 ALA A O 1
ATOM 2564 N N . THR A 1 342 ? 19.755 11.971 -55.051 1.00 88.56 342 THR A N 1
ATOM 2565 C CA . THR A 1 342 ? 18.694 11.661 -56.015 1.00 88.56 342 THR A CA 1
ATOM 2566 C C . THR A 1 342 ? 17.382 12.305 -55.590 1.00 88.56 342 THR A C 1
ATOM 2568 O O . THR A 1 342 ? 16.894 12.056 -54.486 1.00 88.56 342 THR A O 1
ATOM 2571 N N . LEU A 1 343 ? 16.780 13.085 -56.490 1.00 88.00 343 LEU A N 1
ATOM 2572 C CA . LEU A 1 343 ? 15.457 13.669 -56.283 1.00 88.00 343 LEU A CA 1
ATOM 2573 C C . LEU A 1 343 ? 14.394 12.564 -56.191 1.00 88.00 343 LEU A C 1
ATOM 2575 O O . LEU A 1 343 ? 14.301 11.712 -57.073 1.00 88.00 343 LEU A O 1
ATOM 2579 N N . GLY A 1 344 ? 13.567 12.598 -55.148 1.00 89.06 344 GLY A N 1
ATOM 2580 C CA . GLY A 1 344 ? 12.484 11.636 -54.978 1.00 89.06 344 GLY A CA 1
ATOM 2581 C C . GLY A 1 344 ? 11.845 11.682 -53.595 1.00 89.06 344 GLY A C 1
ATOM 2582 O O . GLY A 1 344 ? 12.272 12.431 -52.716 1.00 89.06 344 GLY A O 1
ATOM 2583 N N . ALA A 1 345 ? 10.806 10.867 -53.416 1.00 89.81 345 ALA A N 1
ATOM 2584 C CA . ALA A 1 345 ? 10.188 10.632 -52.118 1.00 89.81 345 ALA A CA 1
ATOM 2585 C C . ALA A 1 345 ? 10.904 9.481 -51.397 1.00 89.81 345 ALA A C 1
ATOM 2587 O O . ALA A 1 345 ? 11.109 8.415 -51.976 1.00 89.81 345 ALA A O 1
ATOM 2588 N N . TYR A 1 346 ? 11.243 9.691 -50.126 1.00 90.56 346 TYR A N 1
ATOM 2589 C CA . TYR A 1 346 ? 11.868 8.694 -49.258 1.00 90.56 346 TYR A CA 1
ATOM 2590 C C . TYR A 1 346 ? 10.927 8.376 -48.096 1.00 90.56 346 TYR A C 1
ATOM 2592 O O . TYR A 1 346 ? 10.299 9.275 -47.536 1.00 90.56 346 TYR A O 1
ATOM 2600 N N . ALA A 1 347 ? 10.830 7.098 -47.733 1.00 89.56 347 ALA A N 1
ATOM 2601 C CA . ALA A 1 347 ? 10.007 6.623 -46.628 1.00 89.56 347 ALA A CA 1
ATOM 2602 C C . ALA A 1 347 ? 10.742 5.527 -45.850 1.00 89.56 347 ALA A C 1
ATOM 2604 O O . ALA A 1 347 ? 11.519 4.759 -46.415 1.00 89.56 347 ALA A O 1
ATOM 2605 N N . GLY A 1 348 ? 10.482 5.451 -44.549 1.00 91.25 348 GLY A N 1
ATOM 2606 C CA . GLY A 1 348 ? 11.058 4.442 -43.672 1.00 91.25 348 GLY A CA 1
ATOM 2607 C C . GLY A 1 348 ? 10.982 4.856 -42.210 1.00 91.25 348 GLY A C 1
ATOM 2608 O O . GLY A 1 348 ? 10.600 5.981 -41.885 1.00 91.25 348 GLY A O 1
ATOM 2609 N N . THR A 1 349 ? 11.349 3.935 -41.329 1.00 93.56 349 THR A N 1
ATOM 2610 C CA . THR A 1 349 ? 11.414 4.160 -39.886 1.00 93.56 349 THR A CA 1
ATOM 2611 C C . THR A 1 349 ? 12.859 4.079 -39.420 1.00 93.56 349 THR A C 1
ATOM 2613 O O . THR A 1 349 ? 13.651 3.295 -39.940 1.00 93.56 349 THR A O 1
ATOM 2616 N N . ILE A 1 350 ? 13.215 4.907 -38.440 1.00 96.88 350 ILE A N 1
ATOM 2617 C CA . ILE A 1 350 ? 14.469 4.732 -37.708 1.00 96.88 350 ILE A CA 1
ATOM 2618 C C . ILE A 1 350 ? 14.209 3.651 -36.664 1.00 96.88 350 ILE A C 1
ATOM 2620 O O . ILE A 1 350 ? 13.373 3.850 -35.786 1.00 96.88 350 ILE A O 1
ATOM 2624 N N . THR A 1 351 ? 14.894 2.515 -36.766 1.00 97.56 351 THR A N 1
ATOM 2625 C CA . THR A 1 351 ? 14.666 1.375 -35.867 1.00 97.56 351 THR A CA 1
ATOM 2626 C C . THR A 1 351 ? 15.665 1.369 -34.721 1.00 97.56 351 THR A C 1
ATOM 2628 O O . THR A 1 351 ? 16.870 1.520 -34.952 1.00 97.56 351 THR A O 1
ATOM 2631 N N . HIS A 1 352 ? 15.183 1.107 -33.510 1.00 98.31 352 HIS A N 1
ATOM 2632 C CA . HIS A 1 352 ? 15.986 1.028 -32.295 1.00 98.31 352 HIS A CA 1
ATOM 2633 C C . HIS A 1 352 ? 16.009 -0.408 -31.786 1.00 98.31 352 HIS A C 1
ATOM 2635 O O . HIS A 1 352 ? 14.964 -0.983 -31.488 1.00 98.31 352 HIS A O 1
ATOM 2641 N N . THR A 1 353 ? 17.197 -0.998 -31.670 1.00 98.06 353 THR A N 1
ATOM 2642 C CA . THR A 1 353 ? 17.346 -2.411 -31.294 1.00 98.06 353 THR A CA 1
ATOM 2643 C C . THR A 1 353 ? 18.378 -2.583 -30.187 1.00 98.06 353 THR A C 1
ATOM 2645 O O . THR A 1 353 ? 19.460 -2.003 -30.220 1.00 98.06 353 THR A O 1
ATOM 2648 N N . SER A 1 354 ? 18.039 -3.373 -29.172 1.00 96.81 354 SER A N 1
ATOM 2649 C CA . SER A 1 354 ? 18.959 -3.761 -28.100 1.00 96.81 354 SER A CA 1
ATOM 2650 C C . SER A 1 354 ? 18.452 -5.057 -27.480 1.00 96.81 354 SER A C 1
ATOM 2652 O O . SER A 1 354 ? 17.782 -5.045 -26.450 1.00 96.81 354 SER A O 1
ATOM 2654 N N . ALA A 1 355 ? 18.679 -6.188 -28.156 1.00 92.25 355 ALA A N 1
ATOM 2655 C CA . ALA A 1 355 ? 18.145 -7.472 -27.704 1.00 92.25 355 ALA A CA 1
ATOM 2656 C C . ALA A 1 355 ? 18.539 -7.739 -26.232 1.00 92.25 355 ALA A C 1
ATOM 2658 O O . ALA A 1 355 ? 19.691 -7.494 -25.869 1.00 92.25 355 ALA A O 1
ATOM 2659 N N . PRO A 1 356 ? 17.626 -8.222 -25.374 1.00 93.06 356 PRO A N 1
ATOM 2660 C CA . PRO A 1 356 ? 16.277 -8.696 -25.682 1.00 93.06 356 PRO A CA 1
ATOM 2661 C C . PRO A 1 356 ? 15.171 -7.633 -25.510 1.00 93.06 356 PRO A C 1
ATOM 2663 O O . PRO A 1 356 ? 14.001 -7.995 -25.423 1.00 93.06 356 PRO A O 1
ATOM 2666 N N . ALA A 1 357 ? 15.497 -6.336 -25.441 1.00 94.69 357 ALA A N 1
ATOM 2667 C CA . ALA A 1 357 ? 14.476 -5.290 -25.464 1.00 94.69 357 ALA A CA 1
ATOM 2668 C C . ALA A 1 357 ? 13.658 -5.377 -26.761 1.00 94.69 357 ALA A C 1
ATOM 2670 O O . ALA A 1 357 ? 14.216 -5.602 -27.842 1.00 94.69 357 ALA A O 1
ATOM 2671 N N . ALA A 1 358 ? 12.344 -5.168 -26.653 1.00 93.88 358 ALA A N 1
ATOM 2672 C CA . ALA A 1 358 ? 11.496 -5.006 -27.826 1.00 93.88 358 ALA A CA 1
ATOM 2673 C C . ALA A 1 358 ? 12.012 -3.829 -28.665 1.00 93.88 358 ALA A C 1
ATOM 2675 O O . ALA A 1 358 ? 12.394 -2.793 -28.118 1.00 93.88 358 ALA A O 1
ATOM 2676 N N . SER A 1 359 ? 12.058 -4.017 -29.983 1.00 93.50 359 SER A N 1
ATOM 2677 C CA . SER A 1 359 ? 12.489 -2.959 -30.898 1.00 93.50 359 SER A CA 1
ATOM 2678 C C . SER A 1 359 ? 11.433 -1.857 -30.967 1.00 93.50 359 SER A C 1
ATOM 2680 O O . SER A 1 359 ? 10.239 -2.159 -30.897 1.00 93.50 359 SER A O 1
ATOM 2682 N N . VAL A 1 360 ? 11.879 -0.604 -31.084 1.00 90.00 360 VAL A N 1
ATOM 2683 C CA . VAL A 1 360 ? 11.024 0.599 -31.076 1.00 90.00 360 VAL A CA 1
ATOM 2684 C C . VAL A 1 360 ? 11.278 1.466 -32.299 1.00 90.00 360 VAL A C 1
ATOM 2686 O O . VAL A 1 360 ? 12.457 1.575 -32.725 1.00 90.00 360 VAL A O 1
#

Radius of gyration: 31.06 Å; chains: 1; bounding box: 62×52×91 Å